Protein AF-A0A0A2DFP9-F1 (afdb_monomer_lite)

Structure (mmCIF, N/CA/C/O backbone):
data_AF-A0A0A2DFP9-F1
#
_entry.id   AF-A0A0A2DFP9-F1
#
loop_
_atom_site.group_PDB
_atom_site.id
_atom_site.type_symbol
_atom_site.label_atom_id
_atom_site.label_alt_id
_atom_site.label_comp_id
_atom_site.label_asym_id
_atom_site.label_entity_id
_atom_site.label_seq_id
_atom_site.pdbx_PDB_ins_code
_atom_site.Cartn_x
_atom_site.Cartn_y
_atom_site.Cartn_z
_atom_site.occupancy
_atom_site.B_iso_or_equiv
_atom_site.auth_seq_id
_atom_site.auth_comp_id
_atom_site.auth_asym_id
_atom_site.auth_atom_id
_atom_site.pdbx_PDB_model_num
ATOM 1 N N . MET A 1 1 ? 6.344 -27.991 -13.387 1.00 42.84 1 MET A N 1
ATOM 2 C CA . MET A 1 1 ? 6.247 -26.635 -12.799 1.00 42.84 1 MET A CA 1
ATOM 3 C C . MET A 1 1 ? 7.633 -26.034 -12.847 1.00 42.84 1 MET A C 1
ATOM 5 O O . MET A 1 1 ? 8.554 -26.679 -12.357 1.00 42.84 1 MET A O 1
ATOM 9 N N . LEU A 1 2 ? 7.789 -24.872 -13.474 1.00 61.16 2 LEU A N 1
ATOM 10 C CA . LEU A 1 2 ? 9.079 -24.189 -13.577 1.00 61.16 2 LEU A CA 1
ATOM 11 C C . LEU A 1 2 ? 9.209 -23.119 -12.482 1.00 61.16 2 LEU A C 1
ATOM 13 O O . LEU A 1 2 ? 8.283 -22.895 -11.697 1.00 61.16 2 LEU A O 1
ATOM 17 N N . PHE A 1 3 ? 10.384 -22.496 -12.387 1.00 59.09 3 PHE A N 1
ATOM 18 C CA . PHE A 1 3 ? 10.654 -21.477 -11.372 1.00 59.09 3 PHE A CA 1
ATOM 19 C C . PHE A 1 3 ? 9.691 -20.278 -11.493 1.00 59.09 3 PHE A C 1
ATOM 21 O O . PHE A 1 3 ? 9.198 -19.959 -12.572 1.00 59.09 3 PHE A O 1
ATOM 28 N N . ALA A 1 4 ? 9.426 -19.609 -10.367 1.00 62.56 4 ALA A N 1
ATOM 29 C CA . ALA A 1 4 ? 8.638 -18.370 -10.298 1.00 62.56 4 ALA A CA 1
ATOM 30 C C . ALA A 1 4 ? 7.228 -18.417 -10.940 1.00 62.56 4 ALA A C 1
ATOM 32 O O . ALA A 1 4 ? 6.771 -17.435 -11.517 1.00 62.56 4 ALA A O 1
ATOM 33 N N . GLY A 1 5 ? 6.510 -19.540 -10.808 1.00 68.12 5 GLY A N 1
ATOM 34 C CA . GLY A 1 5 ? 5.096 -19.636 -11.207 1.00 68.12 5 GLY A CA 1
ATOM 35 C C . GLY A 1 5 ? 4.860 -19.805 -12.712 1.00 68.12 5 GLY A C 1
ATOM 36 O O . GLY A 1 5 ? 3.739 -19.628 -13.184 1.00 68.12 5 GLY A O 1
ATOM 37 N N . GLN A 1 6 ? 5.904 -20.157 -13.460 1.00 75.81 6 GLN A N 1
ATOM 38 C CA . GLN A 1 6 ? 5.843 -20.382 -14.899 1.00 75.81 6 GLN A CA 1
ATOM 39 C C . GLN A 1 6 ? 5.234 -21.753 -15.232 1.00 75.81 6 GLN A C 1
ATOM 41 O O . GLN A 1 6 ? 5.575 -22.777 -14.621 1.00 75.81 6 GLN A O 1
ATOM 46 N N . TYR A 1 7 ? 4.327 -21.768 -16.212 1.00 81.88 7 TYR A N 1
ATOM 47 C CA . TYR A 1 7 ? 3.602 -22.965 -16.638 1.00 81.88 7 TYR A CA 1
ATOM 48 C C . TYR A 1 7 ? 4.108 -23.440 -17.998 1.00 81.88 7 TYR A C 1
ATOM 50 O O . TYR A 1 7 ? 4.035 -22.708 -18.979 1.00 81.88 7 TYR A O 1
ATOM 58 N N . GLU A 1 8 ? 4.629 -24.659 -18.046 1.00 85.81 8 GLU A N 1
ATOM 59 C CA . GLU A 1 8 ? 5.023 -25.324 -19.285 1.00 85.81 8 GLU A CA 1
ATOM 60 C C . GLU A 1 8 ? 3.792 -25.970 -19.921 1.00 85.81 8 GLU A C 1
ATOM 62 O O . GLU A 1 8 ? 3.121 -26.785 -19.287 1.00 85.81 8 GLU A O 1
ATOM 67 N N . ASP A 1 9 ? 3.495 -25.592 -21.161 1.00 84.19 9 ASP A N 1
ATOM 68 C CA . ASP A 1 9 ? 2.545 -26.309 -21.997 1.00 84.19 9 ASP A CA 1
ATOM 69 C C . ASP A 1 9 ? 3.189 -27.612 -22.489 1.00 84.19 9 ASP A C 1
ATOM 71 O O . ASP A 1 9 ? 4.175 -27.597 -23.228 1.00 84.19 9 ASP A O 1
ATOM 75 N N . ALA A 1 10 ? 2.615 -28.741 -22.077 1.00 81.06 10 ALA A N 1
ATOM 76 C CA . ALA A 1 10 ? 3.124 -30.069 -22.394 1.00 81.06 10 ALA A CA 1
ATOM 77 C C . ALA A 1 10 ? 2.918 -30.477 -23.866 1.00 81.06 10 ALA A C 1
ATOM 79 O O . ALA A 1 10 ? 3.566 -31.423 -24.311 1.00 81.06 10 ALA A O 1
ATOM 80 N N . GLU A 1 11 ? 2.040 -29.802 -24.619 1.00 85.06 11 GLU A N 1
ATOM 81 C CA . GLU A 1 11 ? 1.829 -30.093 -26.043 1.00 85.06 11 GLU A CA 1
ATOM 82 C C . GLU A 1 11 ? 2.934 -29.476 -26.914 1.00 85.06 11 GLU A C 1
ATOM 84 O O . GLU A 1 11 ? 3.464 -30.135 -27.809 1.00 85.06 11 GLU A O 1
ATOM 89 N N . SER A 1 12 ? 3.322 -28.228 -26.633 1.00 83.00 12 SER A N 1
ATOM 90 C CA . SER A 1 12 ? 4.303 -27.491 -27.441 1.00 83.00 12 SER A CA 1
ATOM 91 C C . SER A 1 12 ? 5.705 -27.371 -26.825 1.00 83.00 12 SER A C 1
ATOM 93 O O . SER A 1 12 ? 6.648 -27.003 -27.531 1.00 83.00 12 SER A O 1
ATOM 95 N N . GLY A 1 13 ? 5.869 -27.635 -25.524 1.00 84.44 13 GLY A N 1
ATOM 96 C CA . GLY A 1 13 ? 7.112 -27.391 -24.778 1.00 84.44 13 GLY A CA 1
ATOM 97 C C . GLY A 1 13 ? 7.434 -25.902 -24.571 1.00 84.44 13 GLY A C 1
ATOM 98 O O . GLY A 1 13 ? 8.562 -25.545 -24.217 1.00 84.44 13 GLY A O 1
ATOM 99 N N . TRP A 1 14 ? 6.472 -25.010 -24.830 1.00 84.69 14 TRP A N 1
ATOM 100 C CA . TRP A 1 14 ? 6.601 -23.581 -24.557 1.00 84.69 14 TRP A CA 1
ATOM 101 C C . TRP A 1 14 ? 6.148 -23.250 -23.143 1.00 84.69 14 TRP A C 1
ATOM 103 O O . TRP A 1 14 ? 5.220 -23.840 -22.597 1.00 84.69 14 TRP A O 1
ATOM 113 N N . VAL A 1 15 ? 6.776 -22.239 -22.554 1.00 84.81 15 VAL A N 1
ATOM 114 C CA . VAL A 1 15 ? 6.528 -21.851 -21.172 1.00 84.81 15 VAL A CA 1
ATOM 115 C C . VAL A 1 15 ? 5.815 -20.509 -21.130 1.00 84.81 15 VAL A C 1
ATOM 117 O O . VAL A 1 15 ? 6.335 -19.482 -21.569 1.00 84.81 15 VAL A O 1
ATOM 120 N N . TYR A 1 16 ? 4.607 -20.514 -20.581 1.00 83.31 16 TYR A N 1
ATOM 121 C CA . TYR A 1 16 ? 3.809 -19.324 -20.354 1.00 83.31 16 TYR A CA 1
ATOM 122 C C . TYR A 1 16 ? 4.405 -18.472 -19.229 1.00 83.31 16 TYR A C 1
ATOM 124 O O . TYR A 1 16 ? 4.462 -18.887 -18.067 1.00 83.31 16 TYR A O 1
ATOM 132 N N . ASN A 1 17 ? 4.796 -17.244 -19.576 1.00 78.38 17 ASN A N 1
ATOM 133 C CA . ASN A 1 17 ? 5.177 -16.191 -18.643 1.00 78.38 17 ASN A CA 1
ATOM 134 C C . ASN A 1 17 ? 4.252 -14.975 -18.829 1.00 78.38 17 ASN A C 1
ATOM 136 O O . ASN A 1 17 ? 4.614 -13.998 -19.490 1.00 78.38 17 ASN A O 1
ATOM 140 N N . ARG A 1 18 ? 3.043 -15.081 -18.252 1.00 75.62 18 ARG A N 1
ATOM 141 C CA . ARG A 1 18 ? 1.976 -14.068 -18.057 1.00 75.62 18 ARG A CA 1
ATOM 142 C C . ARG A 1 18 ? 1.428 -13.318 -19.282 1.00 75.62 18 ARG A C 1
ATOM 144 O O . ARG A 1 18 ? 0.221 -13.138 -19.374 1.00 75.62 18 ARG A O 1
ATOM 151 N N . PHE A 1 19 ? 2.284 -12.830 -20.170 1.00 75.06 19 PHE A N 1
ATOM 152 C CA . PHE A 1 19 ? 1.933 -12.072 -21.375 1.00 75.06 19 PHE A CA 1
ATOM 153 C C . PHE A 1 19 ? 2.653 -12.575 -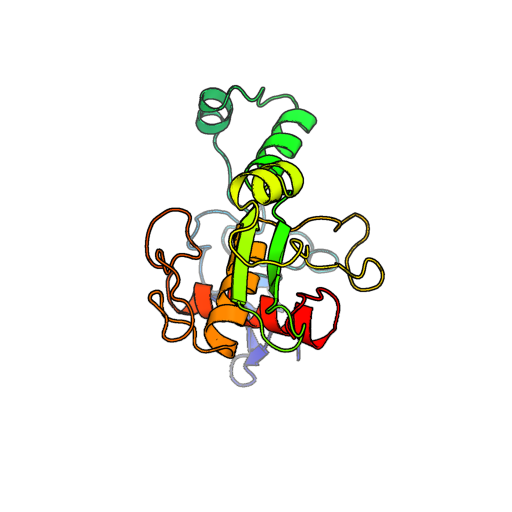22.635 1.00 75.06 19 PHE A C 1
ATOM 155 O O . PHE A 1 19 ? 2.307 -12.163 -23.739 1.00 75.06 19 PHE A O 1
ATOM 162 N N . ARG A 1 20 ? 3.655 -13.450 -22.489 1.00 82.06 20 ARG A N 1
ATOM 163 C CA . ARG A 1 20 ? 4.410 -14.055 -23.594 1.00 82.06 20 ARG A CA 1
ATOM 164 C C . ARG A 1 20 ? 4.687 -15.525 -23.300 1.00 82.06 20 ARG A C 1
ATOM 166 O O . ARG A 1 20 ? 4.688 -15.942 -22.142 1.00 82.06 20 ARG A O 1
ATOM 173 N N . TYR A 1 21 ? 4.980 -16.283 -24.349 1.00 85.19 21 TYR A N 1
ATOM 174 C CA . TYR A 1 21 ? 5.503 -17.641 -24.231 1.00 85.19 21 TYR A CA 1
ATOM 175 C C . TYR A 1 21 ? 7.004 -17.601 -24.508 1.00 85.19 21 TYR A C 1
ATOM 177 O O . TYR A 1 21 ? 7.420 -16.995 -25.497 1.00 85.19 21 TYR A O 1
ATOM 185 N N . TYR A 1 22 ? 7.819 -18.213 -23.650 1.00 83.44 22 TYR A N 1
ATOM 186 C CA . TYR A 1 22 ? 9.252 -18.383 -23.888 1.00 83.44 22 TYR A CA 1
ATOM 187 C C . TYR A 1 22 ? 9.594 -19.851 -24.124 1.00 83.44 22 TYR A C 1
ATOM 189 O O . TYR A 1 22 ? 8.979 -20.753 -23.560 1.00 83.44 22 TYR A O 1
ATOM 197 N N . GLN A 1 23 ? 10.574 -20.086 -24.987 1.00 86.12 23 GLN A N 1
ATOM 198 C CA . GLN A 1 23 ? 11.071 -21.412 -25.315 1.00 86.12 23 GLN A CA 1
ATOM 199 C C . GLN A 1 23 ? 12.334 -21.658 -24.463 1.00 86.12 23 GLN A C 1
ATOM 201 O O . GLN A 1 23 ? 13.299 -20.892 -24.584 1.00 86.12 23 GLN A O 1
ATOM 206 N N . PRO A 1 24 ? 12.344 -22.653 -23.553 1.00 78.81 24 PRO A N 1
ATOM 207 C CA . PRO A 1 24 ? 13.381 -22.774 -22.525 1.00 78.81 24 PRO A CA 1
ATOM 208 C C . PRO A 1 24 ? 14.736 -23.263 -23.053 1.00 78.81 24 PRO A C 1
ATOM 210 O O . PRO A 1 24 ? 15.760 -22.958 -22.450 1.00 78.81 24 PRO A O 1
ATOM 213 N N . VAL A 1 25 ? 14.765 -23.964 -24.190 1.00 80.38 25 VAL A N 1
ATOM 214 C CA . VAL A 1 25 ? 15.995 -24.483 -24.821 1.00 80.38 25 VAL A CA 1
ATOM 215 C C . VAL A 1 25 ? 16.778 -23.368 -25.532 1.00 80.38 25 VAL A C 1
ATOM 217 O O . VAL A 1 25 ? 18.005 -23.376 -25.551 1.00 80.38 25 VAL A O 1
ATOM 220 N N . VAL A 1 26 ? 16.068 -22.391 -26.102 1.00 79.12 26 VAL A N 1
ATOM 221 C CA . VAL A 1 26 ? 16.601 -21.254 -26.877 1.00 79.12 26 VAL A CA 1
ATOM 222 C C . VAL A 1 26 ? 16.665 -19.967 -26.034 1.00 79.12 26 VAL A C 1
ATOM 224 O O . VAL A 1 26 ? 17.311 -18.990 -26.420 1.00 79.12 26 VAL A O 1
ATOM 227 N N . GLY A 1 27 ? 16.004 -19.936 -24.872 1.00 77.38 27 GLY A N 1
ATOM 228 C CA . GLY A 1 27 ? 16.015 -18.800 -23.945 1.00 77.38 27 GLY A CA 1
ATOM 229 C C . GLY A 1 27 ? 15.414 -17.522 -24.539 1.00 77.38 27 GLY A C 1
ATOM 230 O O . GLY A 1 27 ? 15.942 -16.430 -24.314 1.00 77.38 27 GLY A O 1
ATOM 231 N N . SER A 1 28 ? 14.356 -17.656 -25.347 1.00 80.00 28 SER A N 1
ATOM 232 C CA . SER A 1 28 ? 13.749 -16.556 -26.112 1.00 80.00 28 SER A CA 1
ATOM 233 C C . SER A 1 28 ? 12.216 -16.628 -26.142 1.00 80.00 28 SER A C 1
ATOM 235 O O . SER A 1 28 ? 11.639 -17.712 -26.126 1.00 80.00 28 SER A O 1
ATOM 237 N N . TYR A 1 29 ? 11.565 -15.468 -26.200 1.00 84.31 29 TYR A N 1
ATOM 238 C CA . TYR A 1 29 ? 10.123 -15.272 -26.338 1.00 84.31 29 TYR A CA 1
ATOM 239 C C . TYR A 1 29 ? 9.634 -15.413 -27.788 1.00 84.31 29 TYR A C 1
ATOM 241 O O . TYR A 1 29 ? 10.346 -15.078 -28.735 1.00 84.31 29 TYR A O 1
ATOM 249 N N . ASN A 1 30 ? 8.374 -15.826 -27.958 1.00 85.06 30 ASN A N 1
ATOM 250 C CA . ASN A 1 30 ? 7.682 -15.876 -29.254 1.00 85.06 30 ASN A CA 1
ATOM 251 C C . ASN A 1 30 ? 7.389 -14.491 -29.859 1.00 85.06 30 ASN A C 1
ATOM 253 O O . ASN A 1 30 ? 7.161 -14.381 -31.061 1.00 85.06 30 ASN A O 1
ATOM 257 N N . ALA A 1 31 ? 7.383 -13.443 -29.035 1.00 78.50 31 ALA A N 1
ATOM 258 C CA . ALA A 1 31 ? 7.092 -12.071 -29.427 1.00 78.50 31 ALA A CA 1
ATOM 259 C C . ALA A 1 31 ? 8.124 -11.099 -28.837 1.00 78.50 31 ALA A C 1
ATOM 261 O O . ALA A 1 31 ? 8.659 -11.321 -27.746 1.00 78.50 31 ALA A O 1
ATOM 262 N N . GLN A 1 32 ? 8.374 -9.998 -29.551 1.00 74.56 32 GLN A N 1
ATOM 263 C CA . GLN A 1 32 ? 9.126 -8.865 -29.006 1.00 74.56 32 GLN A CA 1
ATOM 264 C C . GLN A 1 32 ? 8.421 -8.276 -27.783 1.00 74.56 32 GLN A C 1
ATOM 266 O O . GLN A 1 32 ? 7.214 -8.441 -27.599 1.00 74.56 32 GLN A O 1
ATOM 271 N N . ASP A 1 33 ? 9.184 -7.585 -26.939 1.00 69.00 33 ASP A N 1
ATOM 272 C CA . ASP A 1 33 ? 8.610 -6.870 -25.805 1.00 69.00 33 ASP A CA 1
ATOM 273 C C . ASP A 1 33 ? 7.645 -5.760 -26.266 1.00 69.00 33 ASP A C 1
ATOM 275 O O . ASP A 1 33 ? 8.081 -4.844 -26.970 1.00 69.00 33 ASP A O 1
ATOM 279 N N . PRO A 1 34 ? 6.352 -5.796 -25.881 1.00 62.81 34 PRO A N 1
ATOM 280 C CA . PRO A 1 34 ? 5.384 -4.775 -26.278 1.00 62.81 34 PRO A CA 1
ATOM 281 C C . PRO A 1 34 ? 5.681 -3.394 -25.671 1.00 62.81 34 PRO A C 1
ATOM 283 O O . PRO A 1 34 ? 5.095 -2.406 -26.107 1.00 62.81 34 PRO A O 1
ATOM 286 N N . LEU A 1 35 ? 6.592 -3.300 -24.694 1.00 62.84 35 LEU A N 1
ATOM 287 C CA . LEU A 1 35 ? 7.080 -2.034 -24.142 1.00 62.84 35 LEU A CA 1
ATOM 288 C C . LEU A 1 35 ? 8.299 -1.479 -24.903 1.00 62.84 35 LEU A C 1
ATOM 290 O O . LEU A 1 35 ? 8.804 -0.421 -24.542 1.00 62.84 35 LEU A O 1
ATOM 294 N N . GLY A 1 36 ? 8.829 -2.196 -25.905 1.00 59.88 36 GLY A N 1
ATOM 295 C CA . GLY A 1 36 ? 10.059 -1.835 -26.631 1.00 59.88 36 GLY A CA 1
ATOM 296 C C . GLY A 1 36 ? 11.349 -1.947 -25.802 1.00 59.88 36 GLY A C 1
ATOM 297 O O . GLY A 1 36 ? 12.452 -1.827 -26.336 1.00 59.88 36 GLY A O 1
ATOM 298 N N . LEU A 1 37 ? 11.228 -2.216 -24.502 1.00 56.50 37 LEU A N 1
ATOM 299 C CA . LEU A 1 37 ? 12.331 -2.384 -23.569 1.00 56.50 37 LEU A CA 1
ATOM 300 C C . LEU A 1 37 ? 12.812 -3.832 -23.597 1.00 56.50 37 LEU A C 1
ATOM 302 O O . LEU A 1 37 ? 12.174 -4.713 -23.029 1.00 56.50 37 LEU A O 1
ATOM 306 N N . ALA A 1 38 ? 13.970 -4.084 -24.205 1.00 58.00 38 ALA A N 1
ATOM 307 C CA . ALA A 1 38 ? 14.530 -5.428 -24.214 1.00 58.00 38 ALA A CA 1
ATOM 308 C C . ALA A 1 38 ? 14.832 -5.911 -22.767 1.00 58.00 38 ALA A C 1
ATOM 310 O O . ALA A 1 38 ? 15.513 -5.198 -22.009 1.00 58.00 38 ALA A O 1
ATOM 311 N N . PRO A 1 39 ? 14.354 -7.106 -22.361 1.00 55.44 39 PRO A N 1
ATOM 312 C CA . PRO A 1 39 ? 14.736 -7.754 -21.097 1.00 55.44 39 PRO A CA 1
ATOM 313 C C . PRO A 1 39 ? 16.142 -8.388 -21.156 1.00 55.44 39 PRO A C 1
ATOM 315 O O . PRO A 1 39 ? 16.696 -8.762 -20.126 1.00 55.44 39 PRO A O 1
ATOM 318 N N . ARG A 1 40 ? 16.731 -8.471 -22.357 1.00 62.19 40 ARG A N 1
ATOM 319 C CA . ARG A 1 40 ? 18.105 -8.902 -22.638 1.00 62.19 40 ARG A CA 1
ATOM 320 C C . ARG A 1 40 ? 18.778 -7.840 -23.507 1.00 62.19 40 ARG A C 1
ATOM 322 O O . ARG A 1 40 ? 18.244 -7.514 -24.565 1.00 62.19 40 ARG A O 1
ATOM 329 N N . VAL A 1 41 ? 19.943 -7.316 -23.122 1.00 59.53 41 VAL A N 1
ATOM 330 C CA . VAL A 1 41 ? 20.583 -6.183 -23.839 1.00 59.53 41 VAL A CA 1
ATOM 331 C C . VAL A 1 41 ? 20.903 -6.522 -25.305 1.00 59.53 41 VAL A C 1
ATOM 333 O O . VAL A 1 41 ? 20.877 -5.646 -26.165 1.00 59.53 41 VAL A O 1
ATOM 336 N N . ALA A 1 42 ? 21.155 -7.800 -25.603 1.00 60.53 42 ALA A N 1
ATOM 337 C CA . ALA A 1 42 ? 21.506 -8.274 -26.941 1.00 60.53 42 ALA A CA 1
ATOM 338 C C . ALA A 1 42 ? 20.313 -8.595 -27.872 1.00 60.53 42 ALA A C 1
ATOM 340 O O . ALA A 1 42 ? 20.526 -8.714 -29.078 1.00 60.53 42 ALA A O 1
ATOM 341 N N . SER A 1 43 ? 19.081 -8.779 -27.370 1.00 67.50 43 SER A N 1
ATOM 342 C CA . SER A 1 43 ? 17.921 -9.083 -28.231 1.00 67.50 43 SER A CA 1
ATOM 343 C C . SER A 1 43 ? 16.562 -8.766 -27.593 1.00 67.50 43 SER A C 1
ATOM 345 O O . SER A 1 43 ? 16.272 -9.158 -26.464 1.00 67.50 43 SER A O 1
ATOM 347 N N . GLY A 1 44 ? 15.672 -8.126 -28.363 1.00 67.19 44 GLY A N 1
ATOM 348 C CA . GLY A 1 44 ? 14.316 -7.748 -27.925 1.00 67.19 44 GLY A CA 1
ATOM 349 C C . GLY A 1 44 ? 13.360 -8.919 -27.653 1.00 67.19 44 GLY A C 1
ATOM 350 O O . GLY A 1 44 ? 12.282 -8.709 -27.099 1.00 67.19 44 GLY A O 1
ATOM 351 N N . GLN A 1 45 ? 13.750 -10.138 -28.032 1.00 71.62 45 GLN A N 1
ATOM 352 C CA . GLN A 1 45 ? 13.050 -11.392 -27.752 1.00 71.62 45 GLN A CA 1
ATOM 353 C C . GLN A 1 45 ? 13.764 -12.262 -26.701 1.00 71.62 45 GLN A C 1
ATOM 355 O O . GLN A 1 45 ? 13.284 -13.350 -26.416 1.00 71.62 45 GLN A O 1
ATOM 360 N N . GLY A 1 46 ? 14.912 -11.868 -26.140 1.00 71.56 46 GLY A N 1
ATOM 361 C CA . GLY A 1 46 ? 15.604 -12.700 -25.144 1.00 71.56 46 GLY A CA 1
ATOM 362 C C . GLY A 1 46 ? 14.785 -12.882 -23.860 1.00 71.56 46 GLY A C 1
ATOM 363 O O . GLY A 1 46 ? 13.981 -12.022 -23.527 1.00 71.56 46 GLY A O 1
ATOM 364 N N . TYR A 1 47 ? 14.981 -13.980 -23.128 1.00 65.44 47 TYR A N 1
ATOM 365 C CA . TYR A 1 47 ? 14.296 -14.201 -21.847 1.00 65.44 47 TYR A CA 1
ATOM 366 C C . TYR A 1 47 ? 14.855 -13.287 -20.736 1.00 65.44 47 TYR A C 1
ATOM 368 O O . TYR A 1 47 ? 14.140 -12.422 -20.238 1.00 65.44 47 TYR A O 1
ATOM 376 N N . VAL A 1 48 ? 16.146 -13.434 -20.412 1.00 66.94 48 VAL A N 1
ATOM 377 C CA . VAL A 1 48 ? 16.964 -12.548 -19.554 1.00 66.94 48 VAL A CA 1
ATOM 378 C C . VAL A 1 48 ? 18.435 -12.653 -19.989 1.00 66.94 48 VAL A C 1
ATOM 380 O O . VAL A 1 48 ? 18.790 -13.585 -20.713 1.00 66.94 48 VAL A O 1
ATOM 383 N N . ASP A 1 49 ? 19.316 -11.754 -19.534 1.00 68.38 49 ASP A N 1
ATOM 384 C CA . ASP A 1 49 ? 20.761 -11.868 -19.810 1.00 68.38 49 ASP A CA 1
ATOM 385 C C . ASP A 1 49 ? 21.426 -13.075 -19.106 1.00 68.38 49 ASP A C 1
ATOM 387 O O . ASP A 1 49 ? 22.294 -13.707 -19.702 1.00 68.38 49 ASP A O 1
ATOM 391 N N . HIS A 1 50 ? 21.025 -13.427 -17.871 1.00 65.31 50 HIS A N 1
ATOM 392 C CA . HIS A 1 50 ? 21.620 -14.529 -17.087 1.00 65.31 50 HIS A CA 1
ATOM 393 C C . HIS A 1 50 ? 20.571 -15.330 -16.285 1.00 65.31 50 HIS A C 1
ATOM 395 O O . HIS A 1 50 ? 20.323 -15.061 -15.108 1.00 65.31 50 HIS A O 1
ATOM 401 N N . ALA A 1 51 ? 19.988 -16.367 -16.897 1.00 56.00 51 ALA A N 1
ATOM 402 C CA . ALA A 1 51 ? 18.878 -17.146 -16.320 1.00 56.00 51 ALA A CA 1
ATOM 403 C C . ALA A 1 51 ? 19.206 -17.933 -15.030 1.00 56.00 51 ALA A C 1
ATOM 405 O O . ALA A 1 51 ? 18.293 -18.357 -14.330 1.00 56.00 51 ALA A O 1
ATOM 406 N N . ALA A 1 52 ? 20.487 -18.110 -14.687 1.00 61.53 52 ALA A N 1
ATOM 407 C CA . ALA A 1 52 ? 20.909 -18.763 -13.441 1.00 61.53 52 ALA A CA 1
ATOM 408 C C . ALA A 1 52 ? 20.769 -17.870 -12.189 1.00 61.53 52 ALA A C 1
ATOM 410 O O . ALA A 1 52 ? 20.784 -18.376 -11.067 1.00 61.53 52 ALA A O 1
ATOM 411 N N . HIS A 1 53 ? 20.661 -16.548 -12.367 1.00 56.38 53 HIS A N 1
ATOM 412 C CA . HIS A 1 53 ? 20.640 -15.579 -11.263 1.00 56.38 53 HIS A CA 1
ATOM 413 C C . HIS A 1 53 ? 19.544 -14.516 -11.392 1.00 56.38 53 HIS A C 1
ATOM 415 O O . HIS A 1 53 ? 19.209 -13.875 -10.399 1.00 56.38 53 HIS A O 1
ATOM 421 N N . TRP A 1 54 ? 19.018 -14.277 -12.596 1.00 55.09 54 TRP A N 1
ATOM 422 C CA . TRP A 1 54 ? 18.019 -13.243 -12.868 1.00 55.09 54 TRP A CA 1
ATOM 423 C C . TRP A 1 54 ? 16.697 -13.882 -13.294 1.00 55.09 54 TRP A C 1
ATOM 425 O O . TRP A 1 54 ? 16.671 -14.758 -14.157 1.00 55.09 54 TRP A O 1
ATOM 435 N N . VAL A 1 55 ? 15.595 -13.409 -12.710 1.00 56.12 55 VAL A N 1
ATOM 436 C CA . VAL A 1 55 ? 14.231 -13.866 -13.000 1.00 56.12 55 VAL A CA 1
ATOM 437 C C . VAL A 1 55 ? 13.335 -12.645 -13.188 1.00 56.12 55 VAL A C 1
ATOM 439 O O . VAL A 1 55 ? 13.234 -11.810 -12.289 1.00 56.12 55 VAL A O 1
ATOM 442 N N . ASP A 1 56 ? 12.662 -12.544 -14.335 1.00 56.12 56 ASP A N 1
ATOM 443 C CA . ASP A 1 56 ? 11.613 -11.542 -14.556 1.00 56.12 56 ASP A CA 1
ATOM 444 C C . ASP A 1 56 ? 10.283 -12.051 -13.980 1.00 56.12 56 ASP A C 1
ATOM 446 O O . ASP A 1 56 ? 9.470 -12.667 -14.669 1.00 56.12 56 ASP A O 1
ATOM 450 N N . VAL A 1 57 ? 10.098 -11.822 -12.676 1.00 54.28 57 VAL A N 1
ATOM 451 C CA . VAL A 1 57 ? 8.955 -12.314 -11.883 1.00 54.28 57 VAL A CA 1
ATOM 452 C C . VAL A 1 57 ? 7.618 -11.680 -12.301 1.00 54.28 57 VAL A C 1
ATOM 454 O O . VAL A 1 57 ? 6.560 -12.239 -12.019 1.00 54.28 57 VAL A O 1
ATOM 457 N N . LEU A 1 58 ? 7.630 -10.508 -12.948 1.00 55.94 58 LEU A N 1
ATOM 458 C CA . LEU A 1 58 ? 6.407 -9.751 -13.256 1.00 55.94 58 LEU A CA 1
ATOM 459 C C . LEU A 1 58 ? 6.085 -9.657 -14.753 1.00 55.94 58 LEU A C 1
ATOM 461 O O . LEU A 1 58 ? 4.927 -9.365 -15.085 1.00 55.94 58 LEU A O 1
ATOM 465 N N . GLY A 1 59 ? 7.070 -9.871 -15.632 1.00 49.72 59 GLY A N 1
ATOM 466 C CA . GLY A 1 59 ? 6.970 -9.601 -17.068 1.00 49.72 59 GLY A CA 1
ATOM 467 C C . GLY A 1 59 ? 6.925 -8.102 -17.386 1.00 49.72 59 GLY A C 1
ATOM 468 O O . GLY A 1 59 ? 6.338 -7.712 -18.392 1.00 49.72 59 GLY A O 1
ATOM 469 N N . LEU A 1 60 ? 7.417 -7.257 -16.471 1.00 47.72 60 LEU A N 1
ATOM 470 C CA . LEU A 1 60 ? 7.151 -5.815 -16.418 1.00 47.72 60 LEU A CA 1
ATOM 471 C C . LEU A 1 60 ? 8.388 -5.060 -15.918 1.00 47.72 60 LEU A C 1
ATOM 473 O O . LEU A 1 60 ? 8.524 -4.785 -14.722 1.00 47.72 60 LEU A O 1
ATOM 477 N N . LYS A 1 61 ? 9.289 -4.704 -16.841 1.00 45.88 61 LYS A N 1
ATOM 478 C CA . LYS A 1 61 ? 10.462 -3.874 -16.532 1.00 45.88 61 LYS A CA 1
ATOM 479 C C . LYS A 1 61 ? 10.022 -2.555 -15.880 1.00 45.88 61 LYS A C 1
ATOM 481 O O . LYS A 1 61 ? 9.008 -1.968 -16.255 1.00 45.88 61 LYS A O 1
ATOM 486 N N . CYS A 1 62 ? 10.772 -2.111 -14.874 1.00 43.56 62 CYS A N 1
ATOM 487 C CA . CYS A 1 62 ? 10.461 -0.909 -14.106 1.00 43.56 62 CYS A CA 1
ATOM 488 C C . CYS A 1 62 ? 10.377 0.348 -14.991 1.00 43.56 62 CYS A C 1
ATOM 490 O O . CYS A 1 62 ? 11.067 0.460 -16.002 1.00 43.56 62 CYS A O 1
ATOM 492 N N . HIS A 1 63 ? 9.508 1.286 -14.594 1.00 43.22 63 HIS A N 1
ATOM 493 C CA . HIS A 1 63 ? 9.212 2.505 -15.351 1.00 43.22 63 HIS A CA 1
ATOM 494 C C . HIS A 1 63 ? 10.495 3.306 -15.589 1.00 43.22 63 HIS A C 1
ATOM 496 O O . HIS A 1 63 ? 11.073 3.859 -14.652 1.00 43.22 63 HIS A O 1
ATOM 502 N N . GLU A 1 64 ? 10.929 3.380 -16.845 1.00 49.09 64 GLU A N 1
ATOM 503 C CA . GLU A 1 64 ? 12.038 4.243 -17.229 1.00 49.09 64 GLU A CA 1
ATOM 504 C C . GLU A 1 64 ? 11.612 5.699 -17.006 1.00 49.09 64 GLU A C 1
ATOM 506 O O . GLU A 1 64 ? 10.503 6.092 -17.376 1.00 49.09 64 GLU A O 1
ATOM 511 N N . VAL A 1 65 ? 12.454 6.481 -16.332 1.00 57.66 65 VAL A N 1
ATOM 512 C CA . VAL A 1 65 ? 12.199 7.903 -16.080 1.00 57.66 65 VAL A CA 1
ATOM 513 C C . VAL A 1 65 ? 13.136 8.716 -16.948 1.00 57.66 65 VAL A C 1
ATOM 515 O O . VAL A 1 65 ? 14.358 8.561 -16.896 1.00 57.66 65 VAL A O 1
ATOM 518 N N . SER A 1 66 ? 12.562 9.622 -17.729 1.00 75.44 66 SER A N 1
ATOM 519 C CA . SER A 1 66 ? 13.326 10.473 -18.625 1.00 75.44 66 SER A CA 1
ATOM 520 C C . SER A 1 66 ? 14.120 11.542 -17.866 1.00 75.44 66 SER A C 1
ATOM 522 O O . SER A 1 66 ? 13.701 12.082 -16.837 1.00 75.44 66 SER A O 1
ATOM 524 N N . LEU A 1 67 ? 15.254 11.950 -18.441 1.00 78.31 67 LEU A N 1
ATOM 525 C CA . LEU A 1 67 ? 16.042 13.081 -17.933 1.00 78.31 67 LEU A CA 1
ATOM 526 C C . LEU A 1 67 ? 15.229 14.388 -17.869 1.00 78.31 67 LEU A C 1
ATOM 528 O O . LEU A 1 67 ? 15.555 15.277 -17.082 1.00 78.31 67 LEU A O 1
ATOM 532 N N . ASN A 1 68 ? 14.179 14.511 -18.685 1.00 76.81 68 ASN A N 1
ATOM 533 C CA . ASN A 1 68 ? 13.295 15.672 -18.702 1.00 76.81 68 ASN A CA 1
ATOM 534 C C . ASN A 1 68 ? 12.344 15.686 -17.495 1.00 76.81 68 ASN A C 1
ATOM 536 O O . ASN A 1 68 ? 12.135 16.747 -16.914 1.00 76.81 68 ASN A O 1
ATOM 540 N N . GLU A 1 69 ? 11.838 14.531 -17.056 1.00 64.94 69 GLU A N 1
ATOM 541 C CA . GLU A 1 69 ? 11.017 14.421 -15.841 1.00 64.94 69 GLU A CA 1
ATOM 542 C C . GLU A 1 69 ? 11.823 14.685 -14.566 1.00 64.94 69 GLU A C 1
ATOM 544 O O . GLU A 1 69 ? 11.329 15.359 -13.662 1.00 64.94 69 GLU A O 1
ATOM 549 N N . LEU A 1 70 ? 13.077 14.216 -14.510 1.00 77.25 70 LEU A N 1
ATOM 550 C CA . LEU A 1 70 ? 13.991 14.519 -13.403 1.00 77.25 70 LEU A CA 1
ATOM 551 C C . LEU A 1 70 ? 14.291 16.023 -13.328 1.00 77.25 70 LEU A C 1
ATOM 553 O O . LEU A 1 70 ? 14.147 16.622 -12.262 1.00 77.25 70 LEU A O 1
ATOM 557 N N . LYS A 1 71 ? 14.606 16.660 -14.467 1.00 81.56 71 LYS A N 1
ATOM 558 C CA . LYS A 1 71 ? 14.786 18.121 -14.558 1.00 81.56 71 LYS A CA 1
ATOM 559 C C . LYS A 1 71 ? 13.534 18.890 -14.136 1.00 81.56 71 LYS A C 1
ATOM 561 O O . LYS A 1 71 ? 13.643 19.819 -13.343 1.00 81.56 71 LYS A O 1
ATOM 566 N N . ALA A 1 72 ? 12.357 18.500 -14.629 1.00 76.38 72 ALA A N 1
ATOM 567 C CA . ALA A 1 72 ? 11.085 19.141 -14.288 1.00 76.38 72 ALA A CA 1
ATOM 568 C C . ALA A 1 72 ? 10.743 19.030 -12.792 1.00 76.38 72 ALA A C 1
ATOM 570 O O . ALA A 1 72 ? 10.033 19.879 -12.260 1.00 76.38 72 ALA A O 1
ATOM 571 N N . ALA A 1 73 ? 11.263 18.010 -12.107 1.00 69.88 73 ALA A N 1
ATOM 572 C CA . ALA A 1 73 ? 11.111 17.832 -10.669 1.00 69.88 73 ALA A CA 1
ATOM 573 C C . ALA A 1 73 ? 12.285 18.378 -9.829 1.00 69.88 73 ALA A C 1
ATOM 575 O O . ALA A 1 73 ? 12.315 18.139 -8.624 1.00 69.88 73 ALA A O 1
ATOM 576 N N . GLY A 1 74 ? 13.248 19.083 -10.437 1.00 84.88 74 GLY A N 1
ATOM 577 C CA . GLY A 1 74 ? 14.410 19.648 -9.739 1.00 84.88 74 GLY A CA 1
ATOM 578 C C . GLY A 1 74 ? 15.441 18.617 -9.263 1.00 84.88 74 GLY A C 1
ATOM 579 O O . GLY A 1 74 ? 16.304 18.948 -8.453 1.00 84.88 74 GLY A O 1
ATOM 580 N N . VAL A 1 75 ? 15.374 17.374 -9.746 1.00 82.31 75 VAL A N 1
ATOM 581 C CA . VAL A 1 75 ? 16.246 16.279 -9.304 1.00 82.31 75 VAL A CA 1
ATOM 582 C C . VAL A 1 75 ? 17.528 16.261 -10.138 1.00 82.31 75 VAL A C 1
ATOM 584 O O . VAL A 1 75 ? 17.455 16.154 -11.369 1.00 82.31 75 VAL A O 1
ATOM 587 N N . PRO A 1 76 ? 18.720 16.316 -9.519 1.00 87.62 76 PRO A N 1
ATOM 588 C CA . PRO A 1 76 ? 19.976 16.219 -10.248 1.00 87.62 76 PRO A CA 1
ATOM 589 C C . PRO A 1 76 ? 20.161 14.805 -10.818 1.00 87.62 76 PRO A C 1
ATOM 591 O O . PRO A 1 76 ? 20.630 13.903 -10.140 1.00 87.62 76 PRO A O 1
ATOM 594 N N . ALA A 1 77 ? 19.851 14.615 -12.103 1.00 81.06 77 ALA A N 1
ATOM 595 C CA . ALA A 1 77 ? 19.855 13.304 -12.768 1.00 81.06 77 ALA A CA 1
ATOM 596 C C . ALA A 1 77 ? 21.212 12.556 -12.792 1.00 81.06 77 ALA A C 1
ATOM 598 O O . ALA A 1 77 ? 21.262 11.386 -13.161 1.00 81.06 77 ALA A O 1
ATOM 599 N N . LYS A 1 78 ? 22.318 13.223 -12.430 1.00 85.06 78 LYS A N 1
ATOM 600 C CA . LYS A 1 78 ? 23.646 12.604 -12.261 1.00 85.06 78 LYS A CA 1
ATOM 601 C C . LYS A 1 78 ? 23.892 12.075 -10.843 1.00 85.06 78 LYS A C 1
ATOM 603 O O . LYS A 1 78 ? 24.785 11.253 -10.655 1.00 85.06 78 LYS A O 1
ATOM 608 N N . ASP A 1 79 ? 23.126 12.540 -9.862 1.00 86.06 79 ASP A N 1
ATOM 609 C CA . ASP A 1 79 ? 23.192 12.078 -8.482 1.00 86.06 79 ASP A CA 1
ATOM 610 C C . ASP A 1 79 ? 22.279 10.858 -8.321 1.00 86.06 79 ASP A C 1
ATOM 612 O O . ASP A 1 79 ? 21.053 10.961 -8.251 1.00 86.06 79 ASP A O 1
ATOM 616 N N . ARG A 1 80 ? 22.901 9.678 -8.268 1.00 74.00 80 ARG A N 1
ATOM 617 C CA . ARG A 1 80 ? 22.192 8.405 -8.094 1.00 74.00 80 ARG A CA 1
ATOM 618 C C . ARG A 1 80 ? 21.394 8.361 -6.788 1.00 74.00 80 ARG A C 1
ATOM 620 O O . ARG A 1 80 ? 20.320 7.770 -6.781 1.00 74.00 80 ARG A O 1
ATOM 627 N N . SER A 1 81 ? 21.887 9.000 -5.725 1.00 69.50 81 SER A N 1
ATOM 628 C CA . SER A 1 81 ? 21.225 9.035 -4.420 1.00 69.50 81 SER A CA 1
ATOM 629 C C . SER A 1 81 ? 19.972 9.906 -4.472 1.00 69.50 81 SER A C 1
ATOM 631 O O . SER A 1 81 ? 18.894 9.452 -4.098 1.00 69.50 81 SER A O 1
ATOM 633 N N . ALA A 1 82 ? 20.066 11.114 -5.039 1.00 75.94 82 ALA A N 1
ATOM 634 C CA . ALA A 1 82 ? 18.911 11.999 -5.204 1.00 75.94 82 ALA A CA 1
ATOM 635 C C . ALA A 1 82 ? 17.849 11.421 -6.159 1.00 75.94 82 ALA A C 1
ATOM 637 O O . ALA A 1 82 ? 16.653 11.521 -5.883 1.00 75.94 82 ALA A O 1
ATOM 638 N N . VAL A 1 83 ? 18.265 10.777 -7.258 1.00 73.81 83 VAL A N 1
ATOM 639 C CA . VAL A 1 83 ? 17.345 10.088 -8.180 1.00 73.81 83 VAL A CA 1
ATOM 640 C C . VAL A 1 83 ? 16.650 8.917 -7.484 1.00 73.81 83 VAL A C 1
ATOM 642 O O . VAL A 1 83 ? 15.429 8.815 -7.565 1.00 73.81 83 VAL A O 1
ATOM 645 N N . GLN A 1 84 ? 17.383 8.077 -6.747 1.00 62.06 84 GLN A N 1
ATOM 646 C CA . GLN A 1 84 ? 16.811 6.980 -5.959 1.00 62.06 84 GLN A CA 1
ATOM 647 C C . GLN A 1 84 ? 15.839 7.495 -4.886 1.00 62.06 84 GLN A C 1
ATOM 649 O O . GLN A 1 84 ? 14.711 7.013 -4.797 1.00 62.06 84 GLN A O 1
ATOM 654 N N . ALA A 1 85 ? 16.233 8.512 -4.116 1.00 63.16 85 ALA A N 1
ATOM 655 C CA . ALA A 1 85 ? 15.401 9.122 -3.082 1.00 63.16 85 ALA A CA 1
ATOM 656 C C . ALA A 1 85 ? 14.111 9.735 -3.651 1.00 63.16 85 ALA A C 1
ATOM 658 O O . ALA A 1 85 ? 13.065 9.656 -3.015 1.00 63.16 85 ALA A O 1
ATOM 659 N N . TRP A 1 86 ? 14.145 10.296 -4.861 1.00 70.88 86 TRP A N 1
ATOM 660 C CA . TRP A 1 86 ? 12.959 10.832 -5.533 1.00 70.88 86 TRP A CA 1
ATOM 661 C C . TRP A 1 86 ? 12.070 9.756 -6.172 1.00 70.88 86 TRP A C 1
ATOM 663 O O . TRP A 1 86 ? 10.843 9.853 -6.089 1.00 70.88 86 TRP A O 1
ATOM 673 N N . LEU A 1 87 ? 12.668 8.729 -6.791 1.00 58.25 87 LEU A N 1
ATOM 674 C CA . LEU A 1 87 ? 11.942 7.582 -7.354 1.00 58.25 87 LEU A CA 1
ATOM 675 C C . LEU A 1 87 ? 11.144 6.877 -6.256 1.00 58.25 87 LEU A C 1
ATOM 677 O O . LEU A 1 87 ? 9.961 6.587 -6.439 1.00 58.25 87 LEU A O 1
ATOM 681 N N . ASN A 1 88 ? 11.782 6.685 -5.102 1.00 56.34 88 ASN A N 1
ATOM 682 C CA . ASN A 1 88 ? 11.163 6.125 -3.912 1.00 56.34 88 ASN A CA 1
ATOM 683 C C . ASN A 1 88 ? 10.158 7.130 -3.315 1.00 56.34 88 ASN A C 1
ATOM 685 O O . ASN A 1 88 ? 8.966 6.842 -3.260 1.00 56.34 88 ASN A O 1
ATOM 689 N N . GLY A 1 89 ? 10.589 8.356 -3.001 1.00 55.84 89 GLY A N 1
ATOM 690 C CA . GLY A 1 89 ? 9.799 9.379 -2.300 1.00 55.84 89 GLY A CA 1
ATOM 691 C C . GLY A 1 89 ? 8.537 9.879 -3.015 1.00 55.84 89 GLY A C 1
ATOM 692 O O . GLY A 1 89 ? 7.644 10.436 -2.376 1.00 55.84 89 GLY A O 1
ATOM 693 N N . ARG A 1 90 ? 8.380 9.647 -4.326 1.00 51.25 90 ARG A N 1
ATOM 694 C CA . ARG A 1 90 ? 7.086 9.852 -5.012 1.00 51.25 90 ARG A CA 1
ATOM 695 C C . ARG A 1 90 ? 6.005 8.866 -4.565 1.00 51.25 90 ARG A C 1
ATOM 697 O O . ARG A 1 90 ? 4.819 9.123 -4.789 1.00 51.25 90 ARG A O 1
ATOM 704 N N . ASN A 1 91 ? 6.396 7.744 -3.973 1.00 52.28 91 ASN A N 1
ATOM 705 C CA . ASN A 1 91 ? 5.514 6.635 -3.663 1.00 52.28 91 ASN A CA 1
ATOM 706 C C . ASN A 1 91 ? 5.979 5.824 -2.437 1.00 52.28 91 ASN A C 1
ATOM 708 O O . ASN A 1 91 ? 5.674 4.647 -2.415 1.00 52.28 91 ASN A O 1
ATOM 712 N N . THR A 1 92 ? 6.660 6.394 -1.439 1.00 63.16 92 THR A N 1
ATOM 713 C CA . THR A 1 92 ? 6.956 5.748 -0.136 1.00 63.16 92 THR A CA 1
ATOM 714 C C . THR A 1 92 ? 6.358 6.550 1.025 1.00 63.16 92 THR A C 1
ATOM 716 O O . THR A 1 92 ? 5.830 7.646 0.819 1.00 63.16 92 THR A O 1
ATOM 719 N N . ASP A 1 93 ? 6.395 5.979 2.229 1.00 71.88 93 ASP A N 1
ATOM 720 C CA . ASP A 1 93 ? 5.957 6.589 3.494 1.00 71.88 93 ASP A CA 1
ATOM 721 C C . ASP A 1 93 ? 4.464 6.935 3.545 1.00 71.88 93 ASP A C 1
ATOM 723 O O . ASP A 1 93 ? 4.039 7.929 4.135 1.00 71.88 93 ASP A O 1
ATOM 727 N N . ALA A 1 94 ? 3.638 6.086 2.930 1.00 80.69 94 ALA A N 1
ATOM 728 C CA . ALA A 1 94 ? 2.212 6.041 3.203 1.00 80.69 94 ALA A CA 1
ATOM 729 C C . ALA A 1 94 ? 1.931 5.154 4.427 1.00 80.69 94 ALA A C 1
ATOM 731 O O . ALA A 1 94 ? 2.476 4.063 4.576 1.00 80.69 94 ALA A O 1
ATOM 732 N N . TYR A 1 95 ? 1.012 5.612 5.268 1.00 85.56 95 TYR A N 1
ATOM 733 C CA . TYR A 1 95 ? 0.496 4.905 6.431 1.00 85.56 95 TYR A CA 1
ATOM 734 C C . TYR A 1 95 ? -1.005 4.723 6.261 1.00 85.56 95 TYR A C 1
ATOM 736 O O . TYR A 1 95 ? -1.709 5.685 5.940 1.00 85.56 95 TYR A O 1
ATOM 744 N N . VAL A 1 96 ? -1.492 3.508 6.501 1.00 88.31 96 VAL A N 1
ATOM 745 C CA . VAL A 1 96 ? -2.923 3.225 6.663 1.00 88.31 96 VAL A CA 1
ATOM 746 C C . VAL A 1 96 ? -3.292 3.502 8.117 1.00 88.31 96 VAL A C 1
ATOM 748 O O . VAL A 1 96 ? -2.538 3.145 9.024 1.00 88.31 96 VAL A O 1
ATOM 751 N N . TYR A 1 97 ? -4.431 4.147 8.347 1.00 88.69 97 TYR A N 1
ATOM 752 C CA . TYR A 1 97 ? -4.945 4.408 9.686 1.00 88.69 97 TYR A CA 1
ATOM 753 C C . TYR A 1 97 ? -6.454 4.196 9.747 1.00 88.69 97 TYR A C 1
ATOM 755 O O . TYR A 1 97 ? -7.166 4.497 8.789 1.00 88.69 97 TYR A O 1
ATOM 763 N N . SER A 1 98 ? -6.937 3.737 10.894 1.00 87.62 98 SER A N 1
ATOM 764 C CA . SER A 1 98 ? -8.355 3.564 11.183 1.00 87.62 98 SER A CA 1
ATOM 765 C C . SER A 1 98 ? -8.775 4.292 12.461 1.00 87.62 98 SER A C 1
ATOM 767 O O . SER A 1 98 ? -7.953 4.674 13.300 1.00 87.62 98 SER A O 1
ATOM 769 N N . TYR A 1 99 ? -10.080 4.510 12.588 1.00 85.44 99 TYR A N 1
ATOM 770 C CA . TYR A 1 99 ? -10.745 4.871 13.836 1.00 85.44 99 TYR A CA 1
ATOM 771 C C . TYR A 1 99 ? -11.782 3.799 14.152 1.00 85.44 99 TYR A C 1
ATOM 773 O O . TYR A 1 99 ? -12.514 3.365 13.260 1.00 85.44 99 TYR A O 1
ATOM 781 N N . MET A 1 100 ? -11.854 3.402 15.418 1.00 83.31 100 MET A N 1
ATOM 782 C CA . MET A 1 100 ? -12.860 2.466 15.922 1.00 83.31 100 MET A CA 1
ATOM 783 C C . MET A 1 100 ? -14.023 3.229 16.562 1.00 83.31 100 MET A C 1
ATOM 785 O O . MET A 1 100 ? -13.875 4.392 16.941 1.00 83.31 100 MET A O 1
ATOM 789 N N . ASP A 1 101 ? -15.161 2.568 16.739 1.00 81.12 101 ASP A N 1
ATOM 790 C CA . ASP A 1 101 ? -16.189 3.022 17.672 1.00 81.12 101 ASP A CA 1
ATOM 791 C C . ASP A 1 101 ? -15.653 3.074 19.117 1.00 81.12 101 ASP A C 1
ATOM 793 O O . ASP A 1 101 ? -14.668 2.419 19.463 1.00 81.12 101 ASP A O 1
ATOM 797 N N . LYS A 1 102 ? -16.332 3.825 19.990 1.00 81.50 102 LYS A N 1
ATOM 798 C CA . LYS A 1 102 ? -16.035 3.933 21.427 1.00 81.50 102 LYS A CA 1
ATOM 799 C C . LYS A 1 102 ? -16.025 2.586 22.154 1.00 81.50 102 LYS A C 1
ATOM 801 O O . LYS A 1 102 ? -15.360 2.468 23.178 1.00 81.50 102 LYS A O 1
ATOM 806 N N . THR A 1 103 ? -16.752 1.587 21.652 1.00 79.94 103 THR A N 1
ATOM 807 C CA . THR A 1 103 ? -16.714 0.208 22.167 1.00 79.94 103 THR A CA 1
ATOM 808 C C . THR A 1 103 ? -15.454 -0.564 21.767 1.00 79.94 103 THR A C 1
ATOM 810 O O . THR A 1 103 ? -15.171 -1.598 22.363 1.00 79.94 103 THR A O 1
ATOM 813 N N . GLY A 1 104 ? -14.703 -0.093 20.766 1.00 74.94 104 GLY A N 1
ATOM 814 C CA . GLY A 1 104 ? -13.555 -0.790 20.181 1.00 74.94 104 GLY A CA 1
ATOM 815 C C . GLY A 1 104 ? -13.916 -1.956 19.252 1.00 74.94 104 GLY A C 1
ATOM 816 O O . GLY A 1 104 ? -13.007 -2.567 18.697 1.00 74.94 104 GLY A O 1
ATOM 817 N N . ASN A 1 105 ? -15.206 -2.257 19.064 1.00 77.06 105 ASN A N 1
ATOM 818 C CA . ASN A 1 105 ? -15.666 -3.465 18.369 1.00 77.06 105 ASN A CA 1
ATOM 819 C C . ASN A 1 105 ? -15.837 -3.299 16.851 1.00 77.06 105 ASN A C 1
ATOM 821 O O . ASN A 1 105 ? -15.727 -4.277 16.122 1.00 77.06 105 ASN A O 1
ATOM 825 N N . GLU A 1 106 ? -16.115 -2.084 16.374 1.00 78.62 106 GLU A N 1
ATOM 826 C CA . GLU A 1 106 ? -16.417 -1.807 14.963 1.00 78.62 106 GLU A CA 1
ATOM 827 C C . GLU A 1 106 ? -15.514 -0.698 14.415 1.00 78.62 106 GLU A C 1
ATOM 829 O O . GLU A 1 106 ? -15.232 0.283 15.108 1.00 78.62 106 GLU A O 1
ATOM 834 N N . MET A 1 107 ? -15.062 -0.831 13.165 1.00 79.12 107 MET A N 1
ATOM 835 C CA . MET A 1 107 ? -14.297 0.217 12.488 1.00 79.12 107 MET A CA 1
ATOM 836 C C . MET A 1 107 ? -15.254 1.313 11.992 1.00 79.12 107 MET A C 1
ATOM 838 O O . MET A 1 107 ? -16.149 1.053 11.193 1.00 79.12 107 MET A O 1
ATOM 842 N N . GLN A 1 108 ? -15.052 2.555 12.434 1.00 77.44 108 GLN A N 1
ATOM 843 C CA . GLN A 1 108 ? -15.847 3.718 12.017 1.00 77.44 108 GLN A CA 1
ATOM 844 C C . GLN A 1 108 ? -15.247 4.499 10.848 1.00 77.44 108 GLN A C 1
ATOM 846 O O . GLN A 1 108 ? -15.950 5.298 10.233 1.00 77.44 108 GLN A O 1
ATOM 851 N N . TYR A 1 109 ? -13.952 4.346 10.571 1.00 79.56 109 TYR A N 1
ATOM 852 C CA . TYR A 1 109 ? -13.272 5.033 9.474 1.00 79.56 109 TYR A CA 1
ATOM 853 C C . TYR A 1 109 ? -11.963 4.335 9.129 1.00 79.56 109 TYR A C 1
ATOM 855 O O . TYR A 1 109 ? -11.251 3.889 10.027 1.00 79.56 109 TYR A O 1
ATOM 863 N N . ILE A 1 110 ? -11.593 4.368 7.850 1.00 83.00 110 ILE A N 1
ATOM 864 C CA . ILE A 1 110 ? -10.237 4.099 7.380 1.00 83.00 110 ILE A CA 1
ATOM 865 C C . ILE A 1 110 ? -9.784 5.186 6.406 1.00 83.00 110 ILE A C 1
ATOM 867 O O . ILE A 1 110 ? -10.590 5.781 5.689 1.00 83.00 110 ILE A O 1
ATOM 871 N N . GLY A 1 111 ? -8.483 5.453 6.388 1.00 82.19 111 GLY A N 1
ATOM 872 C CA . GLY A 1 111 ? -7.850 6.260 5.362 1.00 82.19 111 GLY A CA 1
ATOM 873 C C . GLY A 1 111 ? -6.349 6.015 5.278 1.00 82.19 111 GLY A C 1
ATOM 874 O O . GLY A 1 111 ? -5.781 5.193 5.998 1.00 82.19 111 GLY A O 1
ATOM 875 N N . MET A 1 112 ? -5.684 6.790 4.422 1.00 85.94 112 MET A N 1
ATOM 876 C CA . MET A 1 112 ? -4.223 6.853 4.394 1.00 85.94 112 MET A CA 1
ATOM 877 C C . MET A 1 112 ? -3.681 8.268 4.527 1.00 85.94 112 MET A C 1
ATOM 879 O O . MET A 1 112 ? -4.334 9.264 4.196 1.00 85.94 112 MET A O 1
ATOM 883 N N . THR A 1 113 ? -2.435 8.363 4.967 1.00 82.00 113 THR A N 1
ATOM 884 C CA . THR A 1 113 ? -1.704 9.622 5.033 1.00 82.00 113 THR A CA 1
ATOM 885 C C . THR A 1 113 ? -0.204 9.386 4.931 1.00 82.00 113 THR A C 1
ATOM 887 O O . THR A 1 113 ? 0.279 8.315 5.265 1.00 82.00 113 THR A O 1
ATOM 890 N N . ASN A 1 114 ? 0.538 10.397 4.488 1.00 82.56 114 ASN A N 1
ATOM 891 C CA . ASN A 1 114 ? 1.995 10.443 4.599 1.00 82.56 114 ASN A CA 1
ATOM 892 C C . ASN A 1 114 ? 2.477 11.163 5.874 1.00 82.56 114 ASN A C 1
ATOM 894 O O . ASN A 1 114 ? 3.670 11.368 6.056 1.00 82.56 114 ASN A O 1
ATOM 898 N N . ASN A 1 115 ? 1.558 11.608 6.737 1.00 84.31 115 ASN A N 1
ATOM 899 C CA . ASN A 1 115 ? 1.882 12.189 8.036 1.00 84.31 115 ASN A CA 1
ATOM 900 C C . ASN A 1 115 ? 0.765 11.853 9.046 1.00 84.31 115 ASN A C 1
ATOM 902 O O . ASN A 1 115 ? -0.230 12.583 9.123 1.00 84.31 115 ASN A O 1
ATOM 906 N N . PRO A 1 116 ? 0.912 10.752 9.811 1.00 86.81 116 PRO A N 1
ATOM 907 C CA . PRO A 1 116 ? -0.057 10.328 10.822 1.00 86.81 116 PRO A CA 1
ATOM 908 C C . PRO A 1 116 ? -0.382 11.414 11.853 1.00 86.81 116 PRO A C 1
ATOM 910 O O . PRO A 1 116 ? -1.551 11.677 12.121 1.00 86.81 116 PRO A O 1
ATOM 913 N N . LEU A 1 117 ? 0.631 12.103 12.383 1.00 86.69 117 LEU A N 1
ATOM 914 C CA . LEU A 1 117 ? 0.458 13.106 13.440 1.00 86.69 117 LEU A CA 1
ATOM 915 C C . LEU A 1 117 ? -0.363 14.311 12.960 1.00 86.69 117 LEU A C 1
ATOM 917 O O . LEU A 1 117 ? -1.335 14.707 13.605 1.00 86.69 117 LEU A O 1
ATOM 921 N N . ALA A 1 118 ? -0.031 14.856 11.786 1.00 84.94 118 ALA A N 1
ATOM 922 C CA . ALA A 1 118 ? -0.792 15.953 11.191 1.00 84.94 118 ALA A CA 1
ATOM 923 C C . ALA A 1 118 ? -2.225 15.526 10.826 1.00 84.94 118 ALA A C 1
ATOM 925 O O . ALA A 1 118 ? -3.157 16.324 10.937 1.00 84.94 118 ALA A O 1
ATOM 926 N N . ARG A 1 119 ? -2.421 14.268 10.410 1.00 85.56 119 ARG A N 1
ATOM 927 C CA . ARG A 1 119 ? -3.740 13.720 10.073 1.00 85.56 119 ARG A CA 1
ATOM 928 C C . ARG A 1 119 ? -4.634 13.551 11.300 1.00 85.56 119 ARG A C 1
ATOM 930 O O . ARG A 1 119 ? -5.790 13.964 11.240 1.00 85.56 119 ARG A O 1
ATOM 937 N N . ALA A 1 120 ? -4.096 13.026 12.400 1.00 86.38 120 ALA A N 1
ATOM 938 C CA . ALA A 1 120 ? -4.808 12.921 13.671 1.00 86.38 120 ALA A CA 1
ATOM 939 C C . ALA A 1 120 ? -5.277 14.305 14.153 1.00 86.38 120 ALA A C 1
ATOM 941 O O . ALA A 1 120 ? -6.456 14.484 14.454 1.00 86.38 120 ALA A O 1
ATOM 942 N N . GLY A 1 121 ? -4.397 15.314 14.107 1.00 84.94 121 GLY A N 1
ATOM 943 C CA . GLY A 1 121 ? -4.747 16.698 14.446 1.00 84.94 121 GLY A CA 1
ATOM 944 C C . GLY A 1 121 ? -5.847 17.304 13.561 1.00 84.94 121 GLY A C 1
ATOM 945 O O . GLY A 1 121 ? -6.688 18.046 14.058 1.00 84.94 121 GLY A O 1
ATOM 946 N N . GLN A 1 122 ? -5.892 16.959 12.268 1.00 83.69 122 GLN A N 1
ATOM 947 C CA . GLN A 1 122 ? -6.956 17.395 11.346 1.00 83.69 122 GLN A CA 1
ATOM 948 C C . GLN A 1 122 ? -8.303 16.707 11.593 1.00 83.69 122 GLN A C 1
ATOM 950 O O . GLN A 1 122 ? -9.349 17.298 11.332 1.00 83.69 122 GLN A O 1
ATOM 955 N N . HIS A 1 123 ? -8.293 15.448 12.031 1.00 76.62 123 HIS A N 1
ATOM 956 C CA . HIS A 1 123 ? -9.514 14.683 12.287 1.00 76.62 123 HIS A CA 1
ATOM 957 C C . HIS A 1 123 ? -10.070 14.950 13.698 1.00 76.62 123 HIS A C 1
ATOM 959 O O . HIS A 1 123 ? -11.279 14.827 13.900 1.00 76.62 123 HIS A O 1
ATOM 965 N N . GLY A 1 124 ? -9.232 15.400 14.639 1.00 68.81 124 GLY A N 1
ATOM 966 C CA . GLY A 1 124 ? -9.650 15.894 15.952 1.00 68.81 124 GLY A CA 1
ATOM 967 C C . GLY A 1 124 ? -10.504 14.882 16.720 1.00 68.81 124 GLY A C 1
ATOM 968 O O . GLY A 1 124 ? -10.244 13.683 16.694 1.00 68.81 124 GLY A O 1
ATOM 969 N N . SER A 1 125 ? -11.567 15.358 17.368 1.00 71.69 125 SER A N 1
ATOM 970 C CA . SER A 1 125 ? -12.511 14.528 18.129 1.00 71.69 125 SER A CA 1
ATOM 971 C C . SER A 1 125 ? -13.603 13.852 17.280 1.00 71.69 125 SER A C 1
ATOM 973 O O . SER A 1 125 ? -14.526 13.268 17.846 1.00 71.69 125 SER A O 1
ATOM 975 N N . ARG A 1 126 ? -13.526 13.907 15.938 1.00 76.50 126 ARG A N 1
ATOM 976 C CA . ARG A 1 126 ? -14.617 13.530 15.012 1.00 76.50 126 ARG A CA 1
ATOM 977 C C . ARG A 1 126 ? -15.211 12.135 15.240 1.00 76.50 126 ARG A C 1
ATOM 979 O O . ARG A 1 126 ? -16.410 11.971 15.043 1.00 76.50 126 ARG A O 1
ATOM 986 N N . PHE A 1 127 ? -14.389 11.160 15.622 1.00 75.50 127 PHE A N 1
ATOM 987 C CA . PHE A 1 127 ? -14.802 9.765 15.839 1.00 75.50 127 PHE A CA 1
ATOM 988 C C . PHE A 1 127 ? -14.865 9.378 17.328 1.00 75.50 127 PHE A C 1
ATOM 990 O O . PHE A 1 127 ? -15.251 8.270 17.676 1.00 75.50 127 PHE A O 1
ATOM 997 N N . GLY A 1 128 ? -14.495 10.289 18.237 1.00 77.31 128 GLY A N 1
ATOM 998 C CA . GLY A 1 128 ? -14.489 10.032 19.681 1.00 77.31 128 GLY A CA 1
ATOM 999 C C . GLY A 1 128 ? -13.466 8.996 20.172 1.00 77.31 128 GLY A C 1
ATOM 1000 O O . GLY A 1 128 ? -13.520 8.637 21.345 1.00 77.31 128 GLY A O 1
ATOM 1001 N N . THR A 1 129 ? -12.555 8.537 19.309 1.00 84.06 129 THR A N 1
ATOM 1002 C CA . THR A 1 129 ? -11.468 7.588 19.600 1.00 84.06 129 THR A CA 1
ATOM 1003 C C . THR A 1 129 ? -10.142 8.072 19.009 1.00 84.06 129 THR A C 1
ATOM 1005 O O . THR A 1 129 ? -10.125 8.909 18.102 1.00 84.06 129 THR A O 1
ATOM 1008 N N . ASP A 1 130 ? -9.023 7.551 19.518 1.00 88.38 130 ASP A N 1
ATOM 1009 C CA . ASP 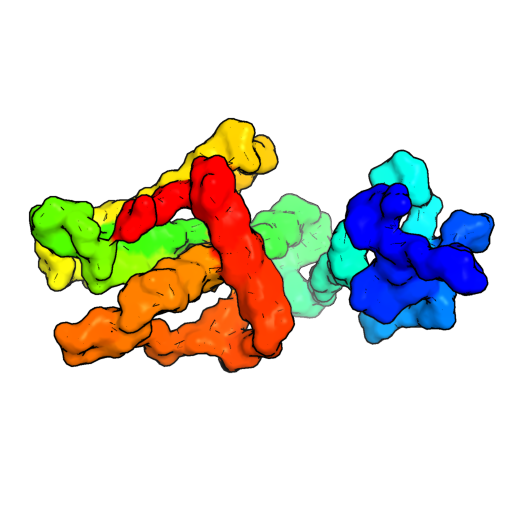A 1 130 ? -7.688 7.867 19.006 1.00 88.38 130 ASP A CA 1
ATOM 1010 C C . ASP A 1 130 ? -7.373 7.127 17.703 1.00 88.38 130 ASP A C 1
ATOM 1012 O O . ASP A 1 130 ? -7.666 5.937 17.547 1.00 88.38 130 ASP A O 1
ATOM 1016 N N . MET A 1 131 ? -6.698 7.828 16.790 1.00 88.75 131 MET A N 1
ATOM 1017 C CA . MET A 1 131 ? -6.292 7.301 15.489 1.00 88.75 131 MET A CA 1
ATOM 1018 C C . MET A 1 131 ? -5.330 6.114 15.636 1.00 88.75 131 MET A C 1
ATOM 1020 O O . MET A 1 131 ? -4.235 6.258 16.183 1.00 88.75 131 MET A O 1
ATOM 1024 N N . GLN A 1 132 ? -5.695 4.961 15.079 1.00 90.50 132 GLN A N 1
ATOM 1025 C CA . GLN A 1 132 ? -4.866 3.759 15.086 1.00 90.50 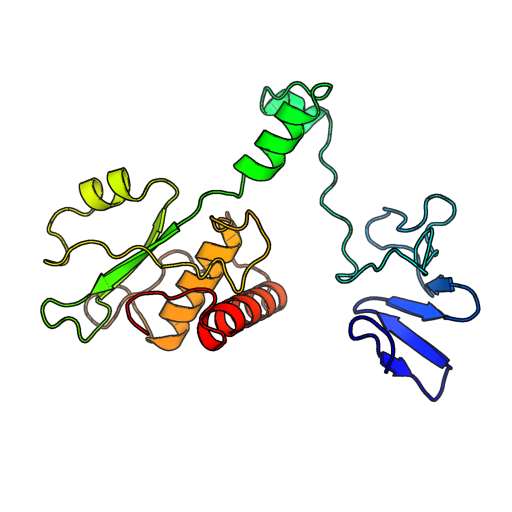132 GLN A CA 1
ATOM 1026 C C . GLN A 1 132 ? -4.124 3.623 13.757 1.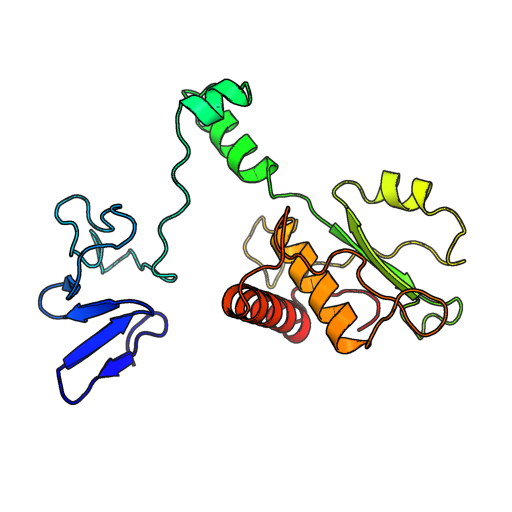00 90.50 132 GLN A C 1
ATOM 1028 O O . GLN A 1 132 ? -4.743 3.494 12.706 1.00 90.50 132 GLN A O 1
ATOM 1033 N N . VAL A 1 133 ? -2.790 3.642 13.784 1.00 90.38 133 VAL A N 1
ATOM 1034 C CA . VAL A 1 133 ? -1.967 3.368 12.594 1.00 90.38 133 VAL A CA 1
ATOM 1035 C C . VAL A 1 133 ? -1.789 1.857 12.437 1.00 90.38 133 VAL A C 1
ATOM 1037 O O . VAL A 1 133 ? -1.515 1.160 13.417 1.00 90.38 133 VAL A O 1
ATOM 1040 N N . ALA A 1 134 ? -1.930 1.350 11.210 1.00 90.69 134 ALA A N 1
ATOM 1041 C CA . ALA A 1 134 ? -1.700 -0.056 10.898 1.00 90.69 134 ALA A CA 1
ATOM 1042 C C . ALA A 1 134 ? -0.260 -0.468 11.252 1.00 90.69 134 ALA A C 1
ATOM 1044 O O . ALA A 1 134 ? 0.700 0.247 10.960 1.00 90.69 134 ALA A O 1
ATOM 1045 N N . LYS A 1 135 ? -0.109 -1.630 11.888 1.00 90.00 135 LYS A N 1
ATOM 1046 C CA . LYS A 1 135 ? 1.184 -2.154 12.345 1.00 90.00 135 LYS A CA 1
ATOM 1047 C C . LYS A 1 135 ? 1.761 -3.094 11.295 1.00 90.00 135 LYS A C 1
ATOM 1049 O O . LYS A 1 135 ? 1.032 -3.911 10.742 1.00 90.00 135 LYS A O 1
ATOM 1054 N N . MET A 1 136 ? 3.060 -2.997 11.044 1.00 85.94 136 MET A N 1
ATOM 1055 C CA . MET A 1 136 ? 3.773 -3.853 10.093 1.00 85.94 136 MET A CA 1
ATOM 1056 C C . MET A 1 136 ? 4.697 -4.796 10.867 1.00 85.94 136 MET A C 1
ATOM 1058 O O . MET A 1 136 ? 5.452 -4.354 11.733 1.00 85.94 136 MET A O 1
ATOM 1062 N N . ASP A 1 137 ? 4.611 -6.095 10.589 1.00 85.00 137 ASP A N 1
ATOM 1063 C CA . ASP A 1 137 ? 5.452 -7.117 11.212 1.00 85.00 137 ASP A CA 1
ATOM 1064 C C . ASP A 1 137 ? 6.767 -7.237 10.434 1.00 85.00 137 ASP A C 1
ATOM 1066 O O . ASP A 1 137 ? 6.855 -7.910 9.404 1.00 85.00 137 ASP A O 1
ATOM 1070 N N . GLN A 1 138 ? 7.805 -6.575 10.946 1.00 79.12 138 GLN A N 1
ATOM 1071 C CA . GLN A 1 138 ? 9.135 -6.553 10.333 1.00 79.12 138 GLN A CA 1
ATOM 1072 C C . GLN A 1 138 ? 9.789 -7.943 10.229 1.00 79.12 138 GLN A C 1
ATOM 1074 O O . GLN A 1 138 ? 10.744 -8.093 9.475 1.00 79.12 138 GLN A O 1
ATOM 1079 N N . THR A 1 139 ? 9.290 -8.969 10.932 1.00 82.56 139 THR A N 1
ATOM 1080 C CA . THR A 1 139 ? 9.810 -10.345 10.806 1.00 82.56 139 THR A CA 1
ATOM 1081 C C . THR A 1 139 ? 9.285 -11.078 9.569 1.00 82.56 139 THR A C 1
ATOM 1083 O O . THR A 1 139 ? 9.895 -12.050 9.126 1.00 82.56 139 THR A O 1
ATOM 1086 N N . LYS A 1 140 ? 8.175 -10.603 8.989 1.00 77.88 140 LYS A N 1
ATOM 1087 C CA . LYS A 1 140 ? 7.507 -11.184 7.809 1.00 77.88 140 LYS A CA 1
ATOM 1088 C C . LYS A 1 140 ? 7.723 -10.378 6.532 1.00 77.88 140 LYS A C 1
ATOM 1090 O O . LYS A 1 140 ? 7.243 -10.762 5.467 1.00 77.88 140 LYS A O 1
ATOM 1095 N N . LEU A 1 141 ? 8.415 -9.251 6.642 1.00 74.75 141 LEU A N 1
ATOM 1096 C CA . LEU A 1 141 ? 8.709 -8.337 5.551 1.00 74.75 141 LEU A CA 1
ATOM 1097 C C . LEU A 1 141 ? 10.212 -8.337 5.256 1.00 74.75 141 LEU A C 1
ATOM 1099 O O . LEU A 1 141 ? 11.032 -8.746 6.075 1.00 74.75 141 LEU A O 1
ATOM 1103 N N . SER A 1 142 ? 10.584 -7.874 4.064 1.00 72.31 142 SER A N 1
ATOM 1104 C CA . SER A 1 142 ? 11.992 -7.680 3.711 1.00 72.31 142 SER A CA 1
ATOM 1105 C C . SER A 1 142 ? 12.659 -6.676 4.657 1.00 72.31 142 SER A C 1
ATOM 1107 O O . SER A 1 142 ? 12.036 -5.698 5.067 1.00 72.31 142 SER A O 1
ATOM 1109 N N . SER A 1 143 ? 13.945 -6.874 4.959 1.00 59.75 143 SER A N 1
ATOM 1110 C CA . SER A 1 143 ? 14.716 -5.921 5.770 1.00 59.75 143 SER A CA 1
ATOM 1111 C C . SER A 1 143 ? 14.630 -4.503 5.185 1.00 59.75 143 SER A C 1
ATOM 1113 O O . SER A 1 143 ? 14.873 -4.311 3.993 1.00 59.75 143 SER A O 1
ATOM 1115 N N . GLY A 1 144 ? 14.256 -3.525 6.017 1.00 61.06 144 GLY A N 1
ATOM 1116 C CA . GLY A 1 144 ? 14.029 -2.136 5.600 1.00 61.06 144 GLY A CA 1
ATOM 1117 C C . GLY A 1 144 ? 12.663 -1.843 4.959 1.00 61.06 144 GLY A C 1
ATOM 1118 O O . GLY A 1 144 ? 12.472 -0.743 4.457 1.00 61.06 144 GLY A O 1
ATOM 1119 N N . ALA A 1 145 ? 11.710 -2.782 4.960 1.00 68.06 145 ALA A N 1
ATOM 1120 C CA . ALA A 1 145 ? 10.320 -2.520 4.574 1.00 68.06 145 ALA A CA 1
ATOM 1121 C C . ALA A 1 145 ? 9.499 -2.023 5.783 1.00 68.06 145 ALA A C 1
ATOM 1123 O O . ALA A 1 145 ? 8.671 -2.746 6.338 1.00 68.06 145 ALA A O 1
ATOM 1124 N N . ASP A 1 146 ? 9.766 -0.790 6.210 1.00 70.31 146 ASP A N 1
ATOM 1125 C CA . ASP A 1 146 ? 9.143 -0.123 7.362 1.00 70.31 146 ASP A CA 1
ATOM 1126 C C . ASP A 1 146 ? 7.978 0.820 6.998 1.00 70.31 146 ASP A C 1
ATOM 1128 O O . ASP A 1 146 ? 7.262 1.281 7.891 1.00 70.31 146 ASP A O 1
ATOM 1132 N N . SER A 1 147 ? 7.742 1.073 5.705 1.00 72.50 147 SER A N 1
ATOM 1133 C CA . SER A 1 147 ? 6.635 1.899 5.215 1.00 72.50 147 SER A CA 1
ATOM 1134 C C . SER A 1 147 ? 5.960 1.335 3.956 1.00 72.50 147 SER A C 1
ATOM 1136 O O . SER A 1 147 ? 6.502 0.478 3.253 1.00 72.50 147 SER A O 1
ATOM 1138 N N . LEU A 1 148 ? 4.732 1.789 3.672 1.00 79.19 148 LEU A N 1
ATOM 1139 C CA . LEU A 1 148 ? 3.979 1.385 2.481 1.00 79.19 148 LEU A CA 1
ATOM 1140 C C . LEU A 1 148 ? 4.143 2.407 1.359 1.00 79.19 148 LEU A C 1
ATOM 1142 O O . LEU A 1 148 ? 4.233 3.617 1.580 1.00 79.19 148 LEU A O 1
ATOM 1146 N N . THR A 1 149 ? 4.031 1.938 0.119 1.00 77.44 149 THR A N 1
ATOM 1147 C CA . THR A 1 149 ? 3.748 2.841 -0.996 1.00 77.44 149 THR A CA 1
ATOM 1148 C C . THR A 1 149 ? 2.309 3.360 -0.953 1.00 77.44 149 THR A C 1
ATOM 1150 O O . THR A 1 149 ? 1.414 2.685 -0.440 1.00 77.44 149 THR A O 1
ATOM 1153 N N . ARG A 1 150 ? 2.021 4.526 -1.558 1.00 74.25 150 ARG A N 1
ATOM 1154 C CA . ARG A 1 150 ? 0.636 5.048 -1.633 1.00 74.25 150 ARG A CA 1
ATOM 1155 C C . ARG A 1 150 ? -0.324 4.051 -2.278 1.00 74.25 150 ARG A C 1
ATOM 1157 O O . ARG A 1 150 ? -1.463 3.938 -1.842 1.00 74.25 150 ARG A O 1
ATOM 1164 N N . ARG A 1 151 ? 0.131 3.316 -3.299 1.00 73.25 151 ARG A N 1
ATOM 1165 C CA . ARG A 1 151 ? -0.683 2.289 -3.972 1.00 73.25 151 ARG A CA 1
ATOM 1166 C C . ARG A 1 151 ? -0.962 1.085 -3.071 1.00 73.25 151 ARG A C 1
ATOM 1168 O O . ARG A 1 151 ? -2.094 0.623 -3.048 1.00 73.25 151 ARG A O 1
ATOM 1175 N N . GLN A 1 152 ? 0.028 0.630 -2.302 1.00 79.38 152 GLN A N 1
ATOM 1176 C CA . GLN A 1 152 ? -0.144 -0.448 -1.320 1.00 79.38 152 GLN A CA 1
ATOM 1177 C C . GLN A 1 152 ? -1.070 -0.037 -0.168 1.00 79.38 152 GLN A C 1
ATOM 1179 O O . GLN A 1 152 ? -1.965 -0.793 0.205 1.00 79.38 152 GLN A O 1
ATOM 1184 N N . ALA A 1 153 ? -0.912 1.185 0.349 1.00 82.00 153 ALA A N 1
ATOM 1185 C CA . ALA A 1 153 ? -1.832 1.749 1.331 1.00 82.00 153 ALA A CA 1
ATOM 1186 C C . ALA A 1 153 ? -3.263 1.859 0.768 1.00 82.00 153 ALA A C 1
ATOM 1188 O O . ALA A 1 153 ? -4.214 1.559 1.482 1.00 82.00 153 ALA A O 1
ATOM 1189 N N . ARG A 1 154 ? -3.425 2.204 -0.522 1.00 80.44 154 ARG A N 1
ATOM 1190 C CA . ARG A 1 154 ? -4.737 2.254 -1.198 1.00 80.44 154 ARG A CA 1
ATOM 1191 C C . ARG A 1 154 ? -5.367 0.882 -1.362 1.00 80.44 154 ARG A C 1
ATOM 1193 O O . ARG A 1 154 ? -6.569 0.761 -1.186 1.00 80.44 154 ARG A O 1
ATOM 1200 N N . SER A 1 155 ? -4.583 -0.148 -1.673 1.00 81.50 155 SER A N 1
ATOM 1201 C CA . SER A 1 155 ? -5.107 -1.513 -1.765 1.00 81.50 155 SER A CA 1
ATOM 1202 C C . SER A 1 155 ? -5.481 -2.109 -0.411 1.00 81.50 155 SER A C 1
ATOM 1204 O O . SER A 1 155 ? -6.420 -2.891 -0.353 1.00 81.50 155 SER A O 1
ATOM 1206 N N . LEU A 1 156 ? -4.791 -1.726 0.668 1.00 86.00 156 LEU A N 1
ATOM 1207 C CA . LEU A 1 156 ? -5.195 -2.074 2.033 1.00 86.00 156 LEU A CA 1
ATOM 1208 C C . LEU A 1 156 ? -6.492 -1.345 2.411 1.00 86.00 156 LEU A C 1
ATOM 1210 O O . LEU A 1 156 ? -7.461 -1.991 2.772 1.00 86.00 156 LEU A O 1
ATOM 1214 N N . GLU A 1 157 ? -6.566 -0.027 2.219 1.00 83.94 157 GLU A N 1
ATOM 1215 C CA . GLU A 1 157 ? -7.791 0.756 2.451 1.00 83.94 157 GLU A CA 1
ATOM 1216 C C . GLU A 1 157 ? -8.997 0.240 1.640 1.00 83.94 157 GLU A C 1
ATOM 1218 O O . GLU A 1 157 ? -10.093 0.119 2.180 1.00 83.94 157 GLU A O 1
ATOM 1223 N N . GLU A 1 158 ? -8.817 -0.102 0.358 1.00 79.69 158 GLU A N 1
ATOM 1224 C CA . GLU A 1 158 ? -9.894 -0.677 -0.461 1.00 79.69 158 GLU A CA 1
ATOM 1225 C C . GLU A 1 158 ? -10.270 -2.109 -0.054 1.00 79.69 158 GLU A C 1
ATOM 1227 O O . GLU A 1 158 ? -11.440 -2.459 -0.177 1.00 79.69 158 GLU A O 1
ATOM 1232 N N . LEU A 1 159 ? -9.333 -2.922 0.449 1.00 84.38 159 LEU A N 1
ATOM 1233 C CA . LEU A 1 159 ? -9.643 -4.251 0.988 1.00 84.38 159 LEU A CA 1
ATOM 1234 C C . LEU A 1 159 ? -10.589 -4.152 2.191 1.00 84.38 159 LEU A C 1
ATOM 1236 O O . LEU A 1 159 ? -11.559 -4.904 2.250 1.00 84.38 159 LEU A O 1
ATOM 1240 N N . GLU A 1 160 ? -10.323 -3.227 3.116 1.00 77.50 160 GLU A N 1
ATOM 1241 C CA . GLU A 1 160 ? -11.158 -3.007 4.306 1.00 77.50 160 GLU A CA 1
ATOM 1242 C C . GLU A 1 160 ? -12.552 -2.496 3.929 1.00 77.50 160 GLU A C 1
ATOM 1244 O O . GLU A 1 160 ? -13.559 -2.987 4.431 1.00 77.50 160 GLU A O 1
ATOM 1249 N N . ILE A 1 161 ? -12.631 -1.549 2.989 1.00 75.00 161 ILE A N 1
ATOM 1250 C CA . ILE A 1 161 ? -13.906 -1.003 2.498 1.00 75.00 161 ILE A CA 1
ATOM 1251 C C . ILE A 1 161 ? -14.737 -2.082 1.784 1.00 75.00 161 ILE A C 1
ATOM 1253 O O . ILE A 1 161 ? -15.952 -2.146 1.992 1.00 75.00 161 ILE A O 1
ATOM 1257 N N . ASP A 1 162 ? -14.097 -2.949 0.988 1.00 76.56 162 ASP A N 1
ATOM 1258 C CA . ASP A 1 162 ? -14.745 -4.099 0.342 1.00 76.56 162 ASP A CA 1
ATOM 1259 C C . ASP A 1 162 ? -15.203 -5.148 1.382 1.00 76.56 162 ASP A C 1
ATOM 1261 O O . ASP A 1 162 ? -16.276 -5.731 1.212 1.00 7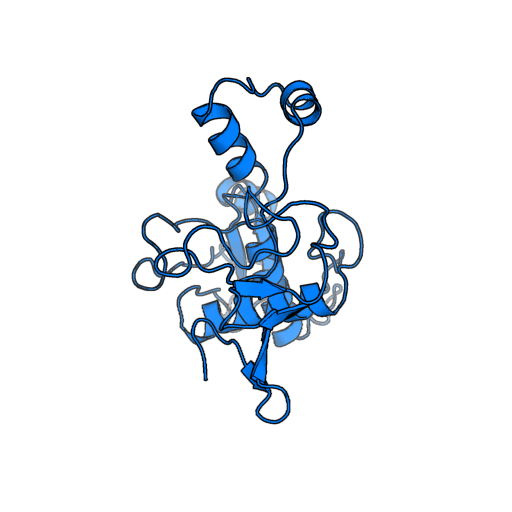6.56 162 ASP A O 1
ATOM 1265 N N . ALA A 1 163 ? -14.430 -5.382 2.453 1.00 75.12 163 ALA A N 1
ATOM 1266 C CA . ALA A 1 163 ? -14.727 -6.364 3.504 1.00 75.12 163 ALA A CA 1
ATOM 1267 C C . ALA A 1 163 ? -15.814 -5.909 4.498 1.00 75.12 163 ALA A C 1
ATOM 1269 O O . ALA A 1 163 ? -16.620 -6.726 4.936 1.00 75.12 163 ALA A O 1
ATOM 1270 N N . LEU A 1 164 ? -15.857 -4.615 4.830 1.00 68.38 164 LEU A N 1
ATOM 1271 C CA . LEU A 1 164 ? -16.790 -4.009 5.792 1.00 68.38 164 LEU A CA 1
ATOM 1272 C C . LEU A 1 164 ? -18.013 -3.338 5.123 1.00 68.38 164 LEU A C 1
ATOM 1274 O O . LEU A 1 164 ? -18.842 -2.725 5.801 1.00 68.38 164 LEU A O 1
ATOM 1278 N N . HIS A 1 165 ? -18.133 -3.451 3.794 1.00 62.88 165 HIS A N 1
ATOM 1279 C CA . HIS A 1 165 ? -19.257 -2.977 2.969 1.00 62.88 165 HIS A CA 1
ATOM 1280 C C . HIS A 1 165 ? -19.636 -1.494 3.153 1.00 62.88 165 HIS A C 1
ATOM 1282 O O . HIS A 1 165 ? -20.803 -1.135 3.315 1.00 62.88 165 HIS A O 1
ATOM 1288 N N . MET A 1 166 ? -18.646 -0.604 3.103 1.00 54.09 166 MET A N 1
ATOM 1289 C CA . MET A 1 166 ? -18.808 0.796 3.505 1.00 54.09 166 MET A CA 1
ATOM 1290 C C . MET A 1 166 ? -19.265 1.779 2.341 1.00 54.09 166 MET A C 1
ATOM 1292 O O . MET A 1 166 ? -18.685 1.801 1.258 1.00 54.09 166 MET A O 1
ATOM 1296 N N . GLN A 1 167 ? -20.303 2.613 2.608 1.00 45.81 167 GLN A N 1
ATOM 1297 C CA . GLN A 1 167 ? -21.092 3.757 1.978 1.00 45.81 167 GLN A CA 1
ATOM 1298 C C . GLN A 1 167 ? -21.276 5.150 2.757 1.00 45.81 167 GLN A C 1
ATOM 1300 O O . GLN A 1 167 ? -21.341 5.272 3.960 1.00 45.81 167 GLN A O 1
ATOM 1305 N N . LYS A 1 168 ? -21.250 6.351 2.149 1.00 41.84 168 LYS A N 1
ATOM 1306 C CA . LYS A 1 168 ? -20.626 7.543 2.824 1.00 41.84 168 LYS A CA 1
ATOM 1307 C C . LYS A 1 168 ? -21.536 8.423 3.709 1.00 41.84 168 LYS A C 1
ATOM 1309 O O . LYS A 1 168 ? -21.194 9.591 3.891 1.00 41.84 168 LYS A O 1
ATOM 1314 N N . ASP A 1 169 ? -22.660 7.931 4.227 1.00 42.19 169 ASP A N 1
ATOM 1315 C CA . ASP A 1 169 ? -23.685 8.836 4.789 1.00 42.19 169 ASP A CA 1
ATOM 1316 C C . ASP A 1 169 ? -24.552 8.252 5.926 1.00 42.19 169 ASP A C 1
ATOM 1318 O O . ASP A 1 169 ? -25.773 8.374 5.939 1.00 42.19 169 ASP A O 1
ATOM 1322 N N . GLY A 1 170 ? -23.928 7.600 6.911 1.00 47.69 170 GLY A N 1
ATOM 1323 C CA . GLY A 1 170 ? -24.598 7.209 8.165 1.00 47.69 170 GLY A CA 1
ATOM 1324 C C . GLY A 1 170 ? -25.328 5.859 8.146 1.00 47.69 170 GLY A C 1
ATOM 1325 O O . GLY A 1 170 ? -25.506 5.262 9.203 1.00 47.69 170 GLY A O 1
ATOM 1326 N N . SER A 1 171 ? -25.627 5.301 6.976 1.00 47.00 171 SER A N 1
ATOM 1327 C CA . SER A 1 171 ? -25.351 3.876 6.730 1.00 47.00 171 SER A CA 1
ATOM 1328 C C . SER A 1 171 ? -23.841 3.749 6.419 1.00 47.00 171 SER A C 1
ATOM 1330 O O . SER A 1 171 ? -23.346 4.659 5.759 1.00 47.00 171 SER A O 1
ATOM 1332 N N . GLN A 1 172 ? -23.121 2.731 6.972 1.00 45.91 172 GLN A N 1
ATOM 1333 C CA . GLN A 1 172 ? -21.637 2.427 6.904 1.00 45.91 172 GLN A CA 1
ATOM 1334 C C . GLN A 1 172 ? -20.939 3.019 5.657 1.00 45.91 172 GLN A C 1
ATOM 1336 O O . GLN A 1 172 ? -21.666 2.877 4.699 1.00 45.91 172 GLN A O 1
ATOM 1341 N N . LEU A 1 173 ? -19.622 3.454 5.630 1.00 45.81 173 LEU A N 1
ATOM 1342 C CA . LEU A 1 173 ? -18.770 4.509 4.868 1.00 45.81 173 LEU A CA 1
ATOM 1343 C C . LEU A 1 173 ? -18.131 4.428 3.377 1.00 45.81 173 LEU A C 1
ATOM 1345 O O . LEU A 1 173 ? -17.117 3.776 3.152 1.00 45.81 173 LEU A O 1
ATOM 1349 N N . LEU A 1 174 ? -18.519 5.213 2.334 1.00 42.44 174 LEU A N 1
ATOM 1350 C CA . LEU A 1 174 ? -18.065 5.057 0.902 1.00 42.44 174 LEU A CA 1
ATOM 1351 C C . LEU A 1 174 ? -16.771 5.817 0.609 1.00 42.44 174 LEU A C 1
ATOM 1353 O O . LEU A 1 174 ? -16.617 7.004 0.926 1.00 42.44 174 LEU A O 1
ATOM 1357 N N . ASN A 1 175 ? -15.911 5.180 -0.180 1.00 42.09 175 ASN A N 1
ATOM 1358 C CA . ASN A 1 175 ? -14.764 5.820 -0.799 1.00 42.09 175 ASN A CA 1
ATOM 1359 C C . ASN A 1 175 ? -15.213 6.860 -1.844 1.00 42.09 175 ASN A C 1
ATOM 1361 O O . ASN A 1 175 ? -15.673 6.520 -2.930 1.00 42.09 175 ASN A O 1
ATOM 1365 N N . ALA A 1 176 ? -15.018 8.151 -1.560 1.00 37.28 176 ALA A N 1
ATOM 1366 C CA . ALA A 1 176 ? -15.360 9.231 -2.496 1.00 37.28 176 ALA A CA 1
ATOM 1367 C C . ALA A 1 176 ? -14.516 9.242 -3.794 1.00 37.28 176 ALA A C 1
ATOM 1369 O O . ALA A 1 176 ? -14.741 10.097 -4.651 1.00 37.28 176 ALA A O 1
ATOM 1370 N N . ARG A 1 177 ? -13.525 8.346 -3.929 1.00 37.59 177 ARG A N 1
ATOM 1371 C CA . ARG A 1 177 ? -12.712 8.132 -5.137 1.00 37.59 177 ARG A CA 1
ATOM 1372 C C . ARG A 1 177 ? -12.343 6.647 -5.259 1.00 37.59 177 ARG A C 1
ATOM 1374 O O . ARG A 1 177 ? -11.347 6.236 -4.678 1.00 37.59 177 ARG A O 1
ATOM 1381 N N . HIS A 1 178 ? -13.098 5.844 -6.010 1.00 38.94 178 HIS A N 1
ATOM 1382 C CA . HIS A 1 178 ? -12.736 4.448 -6.336 1.00 38.94 178 HIS A CA 1
ATOM 1383 C C . HIS A 1 178 ? -11.493 4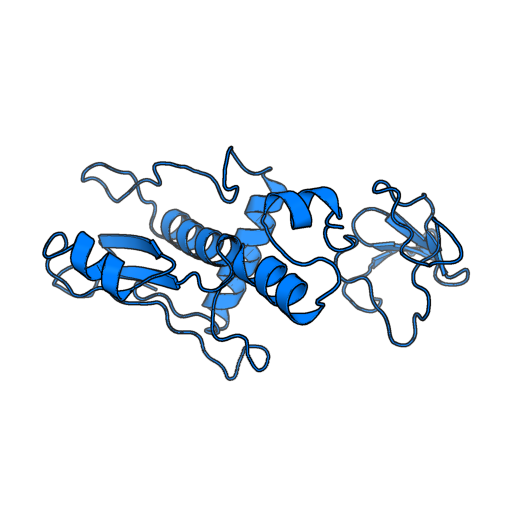.381 -7.251 1.00 38.94 178 HIS A C 1
ATOM 1385 O O . HIS A 1 178 ? -11.580 4.091 -8.444 1.00 38.94 178 HIS A O 1
ATOM 1391 N N . GLU A 1 179 ? -10.329 4.732 -6.707 1.00 44.28 179 GLU A N 1
ATOM 1392 C CA . GLU A 1 179 ? -9.099 4.966 -7.454 1.00 44.28 179 GLU A CA 1
ATOM 1393 C C . GLU A 1 179 ? -7.874 4.473 -6.660 1.00 44.28 179 GLU A C 1
ATOM 1395 O O . GLU A 1 179 ? -7.393 5.137 -5.739 1.00 44.28 179 GLU A O 1
ATOM 1400 N N . ILE A 1 180 ? -7.328 3.324 -7.081 1.00 42.47 180 ILE A N 1
ATOM 1401 C CA . ILE A 1 180 ? -5.933 2.895 -6.828 1.00 42.47 180 ILE A CA 1
ATOM 1402 C C . ILE A 1 180 ? -4.944 3.759 -7.641 1.00 42.47 180 ILE A C 1
ATOM 1404 O O . ILE A 1 180 ? -3.755 3.856 -7.327 1.00 42.47 180 ILE A O 1
ATOM 1408 N N . SER A 1 181 ? -5.440 4.417 -8.692 1.00 33.47 181 SER A N 1
ATOM 1409 C CA . SER A 1 181 ? -4.718 5.433 -9.456 1.00 33.47 181 SER A CA 1
ATOM 1410 C C . SER A 1 181 ? -4.754 6.790 -8.738 1.00 33.47 181 SER A C 1
ATOM 1412 O O . SER A 1 181 ? -5.750 7.118 -8.105 1.00 33.47 181 SER A O 1
ATOM 1414 N N . PRO A 1 182 ? -3.731 7.653 -8.879 1.00 35.72 182 PRO A N 1
ATOM 1415 C CA . PRO A 1 182 ? -3.830 9.048 -8.447 1.00 35.72 182 PRO A CA 1
ATOM 1416 C C . PRO A 1 182 ? -4.816 9.899 -9.277 1.00 35.72 182 PRO A C 1
ATOM 1418 O O . PRO A 1 182 ? -5.078 11.036 -8.878 1.00 35.72 182 PRO A O 1
ATOM 1421 N N . ARG A 1 183 ? -5.307 9.394 -10.426 1.00 33.19 183 ARG A N 1
ATOM 1422 C CA . ARG A 1 183 ? -6.429 9.935 -11.226 1.00 33.19 183 ARG A CA 1
ATOM 1423 C C . ARG A 1 183 ? -7.107 8.804 -12.022 1.00 33.19 183 ARG A C 1
ATOM 1425 O O . ARG A 1 183 ? -6.424 8.143 -12.809 1.00 33.19 183 ARG A O 1
ATOM 1432 N N . GLY A 1 184 ? -8.418 8.626 -11.883 1.00 41.69 184 GLY A N 1
ATOM 1433 C CA . GLY A 1 184 ? -9.253 7.709 -12.673 1.00 41.69 184 GLY A CA 1
ATOM 1434 C C . GLY A 1 184 ? -9.398 6.283 -12.117 1.00 41.69 184 GLY A C 1
ATOM 1435 O O . GLY A 1 184 ? -8.572 5.798 -11.344 1.00 41.69 184 GLY A O 1
ATOM 1436 N N . VAL A 1 185 ? -10.447 5.581 -12.559 1.00 48.25 185 VAL A N 1
ATOM 1437 C CA . VAL A 1 185 ? -10.710 4.178 -12.194 1.00 48.25 185 VAL A CA 1
ATOM 1438 C C . VAL A 1 185 ? -9.598 3.278 -12.739 1.00 48.25 185 VAL A C 1
ATOM 1440 O O . VAL A 1 185 ? -9.328 3.259 -13.941 1.00 48.25 185 VAL A O 1
ATOM 1443 N N . ALA A 1 186 ? -8.946 2.516 -11.860 1.00 50.22 186 ALA A N 1
ATOM 1444 C CA . ALA A 1 186 ? -7.911 1.571 -12.269 1.00 50.22 186 ALA A CA 1
ATOM 1445 C C . ALA A 1 186 ? -8.526 0.382 -13.046 1.00 50.22 186 ALA A C 1
ATOM 1447 O O . ALA A 1 186 ? -9.565 -0.133 -12.627 1.00 50.22 186 ALA A O 1
ATOM 1448 N N . PRO A 1 187 ? -7.886 -0.109 -14.129 1.00 52.78 187 PRO A N 1
ATOM 1449 C CA . PRO A 1 187 ? -8.300 -1.331 -14.818 1.00 52.78 187 PRO A CA 1
ATOM 1450 C C . PRO A 1 187 ? -8.543 -2.500 -13.855 1.00 52.78 187 PRO A C 1
ATOM 1452 O O . PRO A 1 187 ? -7.723 -2.758 -12.972 1.00 52.78 187 PRO A O 1
ATOM 1455 N N . LEU A 1 188 ? -9.645 -3.235 -14.053 1.00 60.44 188 LEU A N 1
ATOM 1456 C CA . LEU A 1 188 ? -10.144 -4.252 -13.113 1.00 60.44 188 LEU A CA 1
ATOM 1457 C C . LEU A 1 188 ? -9.073 -5.264 -12.668 1.00 60.44 188 LEU A C 1
ATOM 1459 O O . LEU A 1 188 ? -8.979 -5.576 -11.484 1.00 60.44 188 LEU A O 1
ATOM 1463 N N . HIS A 1 189 ? -8.223 -5.719 -13.591 1.00 58.34 189 HIS A N 1
ATOM 1464 C CA . HIS A 1 189 ? -7.149 -6.672 -13.299 1.00 58.34 189 HIS A CA 1
ATOM 1465 C C . HIS A 1 189 ? -6.037 -6.086 -12.404 1.00 58.34 189 HIS A C 1
ATOM 1467 O O . HIS A 1 189 ? -5.475 -6.802 -11.575 1.00 58.34 189 HIS A O 1
ATOM 1473 N N . LEU A 1 190 ? -5.731 -4.785 -12.524 1.00 56.03 190 LEU A N 1
ATOM 1474 C CA . LEU A 1 190 ? -4.785 -4.099 -11.634 1.00 56.03 190 LEU A CA 1
ATOM 1475 C C . LEU A 1 190 ? -5.382 -3.930 -10.237 1.00 56.03 190 LEU A C 1
ATOM 1477 O O . LEU A 1 190 ? -4.666 -4.109 -9.253 1.00 56.03 190 LEU A O 1
ATOM 1481 N N . ARG A 1 191 ? -6.692 -3.652 -10.145 1.00 68.44 191 ARG A N 1
ATOM 1482 C CA . ARG A 1 191 ? -7.408 -3.641 -8.864 1.00 68.44 191 ARG A CA 1
ATOM 1483 C C . ARG A 1 191 ? -7.370 -5.013 -8.202 1.00 68.44 191 ARG A C 1
ATOM 1485 O O . ARG A 1 191 ? -6.909 -5.119 -7.074 1.00 68.44 191 ARG A O 1
ATOM 1492 N N . GLN A 1 192 ? -7.788 -6.063 -8.907 1.00 71.00 192 GLN A N 1
ATOM 1493 C CA . GLN A 1 192 ? -7.809 -7.430 -8.378 1.00 71.00 192 GLN A CA 1
ATOM 1494 C C . GLN A 1 192 ? -6.427 -7.882 -7.887 1.00 71.00 192 GLN A C 1
ATOM 1496 O O . GLN A 1 192 ? -6.320 -8.371 -6.766 1.00 71.00 192 GLN A O 1
ATOM 1501 N N . GLY A 1 193 ? -5.361 -7.654 -8.664 1.00 70.75 193 GLY A N 1
ATOM 1502 C CA . GLY A 1 193 ? -3.996 -7.985 -8.240 1.00 70.75 193 GLY A CA 1
ATOM 1503 C C . GLY A 1 193 ? -3.551 -7.239 -6.976 1.00 70.75 193 GLY A C 1
ATOM 1504 O O . GLY A 1 193 ? -2.927 -7.832 -6.099 1.00 70.75 193 GLY A O 1
ATOM 1505 N N . ALA A 1 194 ? -3.911 -5.959 -6.845 1.00 73.75 194 ALA A N 1
ATOM 1506 C CA . ALA A 1 194 ? -3.579 -5.160 -5.669 1.00 73.75 194 ALA A CA 1
ATOM 1507 C C . ALA A 1 194 ? -4.380 -5.582 -4.419 1.00 73.75 194 ALA A C 1
ATOM 1509 O O . ALA A 1 194 ? -3.806 -5.678 -3.337 1.00 73.75 194 ALA A O 1
ATOM 1510 N N . ILE A 1 195 ? -5.672 -5.900 -4.565 1.00 80.94 195 ILE A N 1
ATOM 1511 C CA . ILE A 1 195 ? -6.516 -6.426 -3.477 1.00 80.94 195 ILE A CA 1
ATOM 1512 C C . ILE A 1 195 ? -6.038 -7.815 -3.023 1.00 80.94 195 ILE A C 1
ATOM 1514 O O . ILE A 1 195 ? -5.980 -8.071 -1.823 1.00 80.94 195 ILE A O 1
ATOM 1518 N N . LEU A 1 196 ? -5.631 -8.695 -3.948 1.00 82.06 196 LEU A N 1
ATOM 1519 C CA . LEU A 1 196 ? -5.042 -9.999 -3.610 1.00 82.06 196 LEU A CA 1
ATOM 1520 C C . LEU A 1 196 ? -3.729 -9.850 -2.828 1.00 82.06 196 LEU A C 1
ATOM 1522 O O . LEU A 1 196 ? -3.530 -10.548 -1.835 1.00 82.06 196 LEU A O 1
ATOM 1526 N N . TRP A 1 197 ? -2.861 -8.915 -3.232 1.00 86.62 197 TRP A N 1
ATOM 1527 C CA . TRP A 1 197 ? -1.648 -8.585 -2.478 1.00 86.62 197 TRP A CA 1
ATOM 1528 C C . TRP A 1 197 ? -1.980 -8.080 -1.066 1.00 86.62 197 TRP A C 1
ATOM 1530 O O . TRP A 1 197 ? -1.418 -8.582 -0.094 1.00 86.62 197 TRP A O 1
ATOM 1540 N N . ALA A 1 198 ? -2.919 -7.137 -0.942 1.00 85.88 198 ALA A N 1
ATOM 1541 C CA . ALA A 1 198 ? -3.320 -6.578 0.347 1.00 85.88 198 ALA A CA 1
ATOM 1542 C C . ALA A 1 198 ? -3.891 -7.659 1.276 1.00 85.88 198 ALA A C 1
ATOM 1544 O O . ALA A 1 198 ? -3.481 -7.749 2.432 1.00 85.88 198 ALA A O 1
ATOM 1545 N N . ARG A 1 199 ? -4.762 -8.529 0.748 1.00 87.25 199 ARG A N 1
ATOM 1546 C CA . ARG A 1 199 ? -5.344 -9.652 1.491 1.00 87.25 199 ARG A CA 1
ATOM 1547 C C . ARG A 1 199 ? -4.266 -10.605 1.991 1.00 87.25 199 ARG A C 1
ATOM 1549 O O . ARG A 1 199 ? -4.231 -10.891 3.176 1.00 87.25 199 ARG A O 1
ATOM 1556 N N . HIS A 1 200 ? -3.313 -10.989 1.144 1.00 87.12 200 HIS A N 1
ATOM 1557 C CA . HIS A 1 200 ? -2.192 -11.830 1.568 1.00 87.12 200 HIS A CA 1
ATOM 1558 C C . HIS A 1 200 ? -1.353 -11.188 2.692 1.00 87.12 200 HIS A C 1
ATOM 1560 O O . HIS A 1 200 ? -0.914 -11.887 3.606 1.00 87.12 200 HIS A O 1
ATOM 1566 N N . MET A 1 201 ? -1.113 -9.871 2.659 1.00 87.94 201 MET A N 1
ATOM 1567 C CA . MET A 1 201 ? -0.384 -9.175 3.734 1.00 87.94 201 MET A CA 1
ATOM 1568 C C . MET A 1 201 ? -1.144 -9.190 5.069 1.00 87.94 201 MET A C 1
ATOM 1570 O O . MET A 1 201 ? -0.514 -9.298 6.122 1.00 87.94 201 MET A O 1
ATOM 1574 N N . VAL A 1 202 ? -2.474 -9.109 5.026 1.00 89.94 202 VAL A N 1
ATOM 1575 C CA . VAL A 1 202 ? -3.350 -9.191 6.203 1.00 89.94 202 VAL A CA 1
ATOM 1576 C C . VAL A 1 202 ? -3.462 -10.628 6.719 1.00 89.94 202 VAL A C 1
ATOM 1578 O O . VAL A 1 202 ? -3.189 -10.869 7.891 1.00 89.94 202 VAL A O 1
ATOM 1581 N N . ASP A 1 203 ? -3.759 -11.597 5.848 1.00 89.44 203 ASP A N 1
ATOM 1582 C CA . ASP A 1 203 ? -3.951 -13.014 6.196 1.00 89.44 203 ASP A CA 1
ATOM 1583 C C . ASP A 1 203 ? -2.686 -13.642 6.810 1.00 89.44 203 ASP A C 1
ATOM 1585 O O . ASP A 1 203 ? -2.756 -14.443 7.740 1.00 89.44 203 ASP A O 1
ATOM 1589 N N . THR A 1 204 ? -1.499 -13.251 6.329 1.00 88.81 204 THR A N 1
ATOM 1590 C CA . THR A 1 204 ? -0.212 -13.665 6.926 1.00 88.81 204 THR A CA 1
ATOM 1591 C C . THR A 1 204 ? 0.140 -12.894 8.205 1.00 88.81 204 THR A C 1
ATOM 1593 O O . THR A 1 204 ? 1.109 -13.223 8.900 1.00 88.81 204 THR A O 1
ATOM 1596 N N . GLY A 1 205 ? -0.621 -11.852 8.543 1.00 88.75 205 GLY A N 1
ATOM 1597 C CA . GLY A 1 205 ? -0.337 -10.926 9.635 1.00 88.75 205 GLY A CA 1
ATOM 1598 C C . GLY A 1 205 ? 0.971 -10.155 9.444 1.00 88.75 205 GLY A C 1
ATOM 1599 O O . GLY A 1 205 ? 1.626 -9.848 10.437 1.00 88.75 205 GLY A O 1
ATOM 1600 N N . ALA A 1 206 ? 1.388 -9.914 8.196 1.00 86.00 206 ALA A N 1
ATOM 1601 C CA . ALA A 1 206 ? 2.512 -9.041 7.852 1.00 86.00 206 ALA A CA 1
ATOM 1602 C C . ALA A 1 206 ? 2.125 -7.555 7.973 1.00 86.00 206 ALA A C 1
ATOM 1604 O O . ALA A 1 206 ? 2.956 -6.717 8.322 1.00 86.00 206 ALA A O 1
ATOM 1605 N N . VAL A 1 207 ? 0.848 -7.235 7.747 1.00 89.06 207 VAL A N 1
ATOM 1606 C CA . VAL A 1 207 ? 0.235 -5.936 8.049 1.00 89.06 207 VAL A CA 1
ATOM 1607 C C . VAL A 1 207 ? -1.027 -6.173 8.875 1.00 89.06 207 VAL A C 1
ATOM 1609 O O . VAL A 1 207 ? -1.900 -6.930 8.468 1.00 89.06 207 VAL A O 1
ATOM 1612 N N . LYS A 1 208 ? -1.140 -5.505 10.025 1.00 90.25 208 LYS A N 1
ATOM 1613 C CA . LYS A 1 208 ? -2.328 -5.520 10.882 1.00 90.25 208 LYS A CA 1
ATOM 1614 C C . LYS A 1 208 ? -2.970 -4.136 10.928 1.00 90.25 208 LYS A C 1
ATOM 1616 O O . LYS A 1 208 ? -2.465 -3.234 11.603 1.00 90.25 208 LYS A O 1
ATOM 1621 N N . VAL A 1 209 ? -4.091 -3.982 10.231 1.00 84.62 209 VAL A N 1
ATOM 1622 C CA . VAL A 1 209 ? -5.006 -2.842 10.383 1.00 84.62 209 VAL A CA 1
ATOM 1623 C C . VAL A 1 209 ? -5.855 -3.080 11.638 1.00 84.62 209 VAL A C 1
ATOM 1625 O O . VAL A 1 209 ? -6.201 -4.217 11.942 1.00 84.62 209 VAL A O 1
ATOM 1628 N N . VAL A 1 210 ? -6.150 -2.036 12.418 1.00 77.81 210 VAL A N 1
ATOM 1629 C CA . VAL A 1 210 ? -7.042 -2.177 13.583 1.00 77.81 210 VAL A CA 1
ATOM 1630 C C . VAL A 1 210 ? -8.487 -2.112 13.091 1.00 77.81 210 VAL A C 1
ATOM 1632 O O . VAL A 1 210 ? -8.890 -1.085 12.547 1.00 77.81 210 VAL A O 1
ATOM 1635 N N . GLY A 1 211 ? -9.230 -3.206 13.261 1.00 65.12 211 GLY A N 1
ATOM 1636 C CA . GLY A 1 211 ? -10.588 -3.388 12.730 1.00 65.12 211 GLY A CA 1
ATOM 1637 C C . GLY A 1 211 ? -10.799 -4.724 12.004 1.00 65.12 211 GLY A C 1
ATOM 1638 O O . GLY A 1 211 ? -11.946 -5.060 11.723 1.00 65.12 211 GLY A O 1
ATOM 1639 N N . LEU A 1 212 ? -9.713 -5.481 11.783 1.00 56.69 212 LEU A N 1
ATOM 1640 C CA . LEU A 1 212 ? -9.682 -6.923 11.499 1.00 56.69 212 LEU A CA 1
ATOM 1641 C C . LEU A 1 212 ? -8.998 -7.696 12.646 1.00 56.69 212 LEU A C 1
ATOM 1643 O O . LEU A 1 212 ? -9.340 -8.883 12.822 1.00 56.69 212 LEU A O 1
#

Organism: NCBI:txid99807

Foldseek 3Di:
DDPLPWDQDPVPRWIDDPPWTARVVVQFTPDFLPVNDQQDPVDRGGNHPDPVPDHPNRSDPDDDDDPVNCVVVVFPPVDPVSVVCVVQVVWKQKWKKWDAAPVLQATQDIDIDSDQVVVQVVCDCVRVGGIGIKDADCVPDPPPCRIGTLLLSVLLRVLVCVVRVAPVDPRHHDDPDCDSDPDDHDDPVVSVVSNVVNVVCVVVVRIGYRRD

Radius of gyration: 21.33 Å; chains: 1; bounding box: 49×50×52 Å

pLDDT: mean 71.29, std 14.71, range [33.19, 90.69]

Secondary structure (DSSP, 8-state):
--GGG-EE-TTT--EEETTEEEETTTTEESS--TTS--SBTTBTTBS-S-TTT---SSS-------HHHHHHTT--TT-HHHHHHHHHHTS--BEEEEEE-TTSSSEEEEEEES-HHHHHHHHTTTTSSPPEEPEE-TTSS-TT--SB-HHHHHHHHHHHHHHTT--SSSSS---S---SSSSSPPPHHHHHHHHHHHHHHHHTTSEE-TT-

InterPro domains:
  IPR022385 Rhs repeat-associated core [TIGR03696] (3-60)

Sequence (212 aa):
MLFAGQYEDAESGWVYNRFRYYQPVVGSYNAQDPLGLAPRVASGQGYVDHAAHWVDVLGLKCHEVSLNELKAAGVPAKDRSAVQAWLNGRNTDAYVYSYMDKTGNEMQYIGMTNNPLARAGQHGSRFGTDMQVAKMDQTKLSSGADSLTRRQARSLEELEIDALHMQKDGSQLLNARHEISPRGVAPLHLRQGAILWARHMVDTGAVKVVGL